Protein AF-A0RUV4-F1 (afdb_monomer_lite)

Organism: Cenarchaeum symbiosum (strain A) (NCBI:txid414004)

Sequence (370 aa):
MPLAASAQELRFATFQETAQVLVDAGASNVTASVTLQSTSEREMKVPPEIADRITGDENIASVVLTNEDVCVLGVSGESCILVNVARNPDWGGISGTQEAAKIIGDSLIGELNDFFDTQASFHSVFLHHSDDVNVAFDTSGAVSGRGTVSAVYTMPREATDSMYEKISALLLSQEIRASGGFYDAARGLAADESSSMSFAIIRGGPLYQLKVSLVQGGSPGDVINPLEYLQAETLHRSEHFSGGFFPLNSIVQVAVIGKGGITGVSPGLVDFDVVEDTPIPTDLTQTGWIDQSAEGAGEMVFLFGERNSVGSGELAVMLGENPAAPPRPGLIDGIPDESLVVLIIAVAGASGAAALFLRGYKRAPGSRAR

Foldseek 3Di:
DPDDDPPFDADAFQWFKEWEWEAEPPQQKIKTKIKIKGLDCQFFVDPVVLQCLQQVDQQFFKWKWKLAQDPDPPDGQWTKIWGKTFADPVLPPDVSSFVVQQVSCVVCVVVVCVLLVFDWAFDGKAQLCAQVVCVVPLAQCSSGSPGIMIRMTTGRRDQQLVSLVSNCVSTGDPLQCVQDFSNVLLNVLSPDRQKMWMWMFGYPRGMTMIMIMHMDHHHDPQKDQSCVSSVHFKGFAGCVCVVGHHQLRYKYKYKYADFKEWDAWPPGEADFDADPNATAHPALQDWDWHWPDDQRMTMIMTTCRVHGMDGRVGTMTGMDGDPRHDDDDDDDPDDDDRDDDNDSSPVVCSVVVVVVNVVVVVPDDDPPDD

Structure (mmCIF, N/CA/C/O backbone):
data_AF-A0RUV4-F1
#
_entry.id   AF-A0RUV4-F1
#
loop_
_atom_site.group_PDB
_atom_site.id
_atom_site.type_symbol
_atom_site.label_atom_id
_atom_site.label_alt_id
_atom_site.label_comp_id
_atom_site.label_asym_id
_atom_site.label_entity_id
_atom_site.label_seq_id
_atom_site.pdbx_PDB_ins_code
_atom_site.Cartn_x
_atom_site.Cartn_y
_atom_site.Cartn_z
_atom_site.occupancy
_atom_site.B_iso_or_equiv
_atom_site.auth_seq_id
_atom_site.auth_comp_id
_atom_site.auth_asym_id
_atom_site.auth_atom_id
_atom_site.pdbx_PDB_model_num
ATOM 1 N N . MET A 1 1 ? -2.805 7.668 48.522 1.00 41.88 1 MET A N 1
ATOM 2 C CA . MET A 1 1 ? -3.198 7.045 47.239 1.00 41.88 1 MET A CA 1
ATOM 3 C C . MET A 1 1 ? -4.390 7.830 46.717 1.00 41.88 1 MET A C 1
ATOM 5 O O . MET A 1 1 ? -5.245 8.165 47.527 1.00 41.88 1 MET A O 1
ATOM 9 N N . PRO A 1 2 ? -4.348 8.258 45.452 1.00 33.62 2 PRO A N 1
ATOM 10 C CA . PRO A 1 2 ? -4.453 7.341 44.328 1.00 33.62 2 PRO A CA 1
ATOM 11 C C . PRO A 1 2 ? -3.088 6.992 43.743 1.00 33.62 2 PRO A C 1
ATOM 13 O O . PRO A 1 2 ? -2.136 7.762 43.855 1.00 33.62 2 PRO A O 1
ATOM 16 N N . LEU A 1 3 ? -2.991 5.773 43.218 1.00 31.84 3 LEU A N 1
ATOM 17 C CA . LEU A 1 3 ? -1.893 5.361 42.360 1.00 31.84 3 LEU A CA 1
ATOM 18 C C . LEU A 1 3 ? -1.966 6.201 41.086 1.00 31.84 3 LEU A C 1
ATOM 20 O O . LEU A 1 3 ? -3.036 6.316 40.492 1.00 31.84 3 LEU A O 1
ATOM 24 N N . ALA A 1 4 ? -0.837 6.778 40.686 1.00 35.59 4 ALA A N 1
ATOM 25 C CA . ALA A 1 4 ? -0.666 7.221 39.315 1.00 35.59 4 ALA A CA 1
ATOM 26 C C . ALA A 1 4 ? -0.939 6.008 38.417 1.00 35.59 4 ALA A C 1
ATOM 28 O O . ALA A 1 4 ? -0.289 4.971 38.571 1.00 35.59 4 ALA A O 1
ATOM 29 N N . ALA A 1 5 ? -1.938 6.121 37.542 1.00 36.22 5 ALA A N 1
ATOM 30 C CA . ALA A 1 5 ? -2.055 5.226 36.408 1.00 36.22 5 ALA A CA 1
ATOM 31 C C . ALA A 1 5 ? -0.714 5.295 35.669 1.00 36.22 5 ALA A C 1
ATOM 33 O O . ALA A 1 5 ? -0.233 6.382 35.347 1.00 36.22 5 ALA A O 1
ATOM 34 N N . SER A 1 6 ? -0.060 4.149 35.514 1.00 42.59 6 SER A N 1
ATOM 35 C CA . SER A 1 6 ? 1.154 4.034 34.717 1.00 42.59 6 SER A CA 1
ATOM 36 C C . SER A 1 6 ? 0.782 4.379 33.279 1.00 42.59 6 SER A C 1
ATOM 38 O O . SER A 1 6 ? 0.270 3.514 32.577 1.00 42.59 6 SER A O 1
ATOM 40 N N . ALA A 1 7 ? 1.001 5.623 32.853 1.00 52.00 7 ALA A N 1
ATOM 41 C CA . ALA A 1 7 ? 0.930 5.978 31.442 1.00 52.00 7 ALA A CA 1
ATOM 42 C C . ALA A 1 7 ? 1.918 5.066 30.702 1.00 52.00 7 ALA A C 1
ATOM 44 O O . ALA A 1 7 ? 3.115 5.097 31.001 1.00 52.00 7 ALA A O 1
ATOM 45 N N . GLN A 1 8 ? 1.419 4.184 29.832 1.00 59.03 8 GLN A N 1
ATOM 46 C CA . GLN A 1 8 ? 2.294 3.335 29.029 1.00 59.03 8 GLN A CA 1
ATOM 47 C C . GLN A 1 8 ? 3.197 4.243 28.185 1.00 59.03 8 GLN A C 1
ATOM 49 O O . GLN A 1 8 ? 2.727 5.198 27.568 1.00 59.03 8 GLN A O 1
ATOM 54 N N . GLU A 1 9 ? 4.505 3.986 28.196 1.00 74.56 9 GLU A N 1
ATOM 55 C CA . GLU A 1 9 ? 5.448 4.788 27.420 1.00 74.56 9 GLU A CA 1
ATOM 56 C C . GLU A 1 9 ? 5.188 4.558 25.927 1.00 74.56 9 GLU A C 1
ATOM 58 O O . GLU A 1 9 ? 5.239 3.423 25.450 1.00 74.56 9 GLU A O 1
ATOM 63 N N . LEU A 1 10 ? 4.878 5.637 25.203 1.00 73.94 10 LEU A N 1
ATOM 64 C CA . LEU A 1 10 ? 4.626 5.609 23.765 1.00 73.94 10 LEU A CA 1
ATOM 65 C C . LEU A 1 10 ? 5.865 5.102 23.022 1.00 73.94 10 LEU A C 1
ATOM 67 O O . LEU A 1 10 ? 6.957 5.658 23.165 1.00 73.94 10 LEU A O 1
ATOM 71 N N . ARG A 1 11 ? 5.688 4.074 22.191 1.00 72.00 11 ARG A N 1
ATOM 72 C CA . ARG A 1 11 ? 6.750 3.505 21.359 1.00 72.00 11 ARG A CA 1
ATOM 73 C C . ARG A 1 11 ? 6.373 3.580 19.886 1.00 72.00 11 ARG A C 1
ATOM 75 O O . ARG A 1 11 ? 5.202 3.586 19.523 1.00 72.00 11 ARG A O 1
ATOM 82 N N . PHE A 1 12 ? 7.402 3.609 19.047 1.00 71.25 12 PHE A N 1
ATOM 83 C CA . PHE A 1 12 ? 7.279 3.614 17.595 1.00 71.25 12 PHE A CA 1
ATOM 84 C C . PHE A 1 12 ? 8.005 2.401 17.031 1.00 71.25 12 PHE A C 1
ATOM 86 O O . PHE A 1 12 ? 9.093 2.052 17.499 1.00 71.25 12 PHE A O 1
ATOM 93 N N . ALA A 1 13 ? 7.395 1.779 16.032 1.00 82.00 13 ALA A N 1
ATOM 94 C CA . ALA A 1 13 ? 8.000 0.720 15.239 1.00 82.00 13 ALA A CA 1
ATOM 95 C C . ALA A 1 13 ? 8.158 1.170 13.782 1.00 82.00 13 ALA A C 1
ATOM 97 O O . ALA A 1 13 ? 7.436 2.054 13.314 1.00 82.00 13 ALA A O 1
ATOM 98 N N . THR A 1 14 ? 9.121 0.565 13.088 1.00 86.00 14 THR A N 1
ATOM 99 C CA . THR A 1 14 ? 9.317 0.742 11.645 1.00 86.00 14 THR A CA 1
ATOM 100 C C . THR A 1 14 ? 8.245 0.013 10.842 1.00 86.00 14 THR A C 1
ATOM 102 O O . THR A 1 14 ? 7.884 0.494 9.773 1.00 86.00 14 THR A O 1
ATOM 105 N N . PHE A 1 15 ? 7.705 -1.091 11.372 1.00 89.62 15 PHE A N 1
ATOM 106 C CA . PHE A 1 15 ? 6.586 -1.825 10.788 1.00 89.62 15 PHE A CA 1
ATOM 107 C C . PHE A 1 15 ? 5.254 -1.125 11.053 1.00 89.62 15 PHE A C 1
ATOM 109 O O . PHE A 1 15 ? 4.983 -0.694 12.178 1.00 89.62 15 PHE A O 1
ATOM 116 N N . GLN A 1 16 ? 4.404 -1.036 10.037 1.00 90.06 16 GLN A N 1
ATOM 117 C CA . GLN A 1 16 ? 3.070 -0.457 10.125 1.00 90.06 16 GLN A CA 1
ATOM 118 C C . GLN A 1 16 ? 2.073 -1.306 9.346 1.00 90.06 16 GLN A C 1
ATOM 120 O O . GLN A 1 16 ? 2.387 -1.854 8.290 1.00 90.06 16 GLN A O 1
ATOM 125 N N . GLU A 1 17 ? 0.863 -1.379 9.876 1.00 92.56 17 GLU A N 1
ATOM 126 C CA . GLU A 1 17 ? -0.260 -2.085 9.286 1.00 92.56 17 GLU A CA 1
ATOM 127 C C . GLU A 1 17 ? -1.458 -1.138 9.159 1.00 92.56 17 GLU A C 1
ATOM 129 O O . GLU A 1 17 ? -1.795 -0.377 10.070 1.00 92.56 17 GLU A O 1
ATOM 134 N N . THR A 1 18 ? -2.066 -1.121 7.979 1.00 91.81 18 THR A N 1
ATOM 135 C CA . THR A 1 18 ? -3.163 -0.215 7.637 1.00 91.81 18 THR A CA 1
ATOM 136 C C . THR A 1 18 ? -4.236 -0.985 6.900 1.00 91.81 18 THR A C 1
ATOM 138 O O . THR A 1 18 ? -3.935 -1.711 5.960 1.00 91.81 18 THR A O 1
ATOM 141 N N . ALA A 1 19 ? -5.482 -0.817 7.316 1.00 93.75 19 ALA A N 1
ATOM 142 C CA . ALA A 1 19 ? -6.646 -1.291 6.591 1.00 93.75 19 ALA A CA 1
ATOM 143 C C . ALA A 1 19 ? -7.435 -0.067 6.146 1.00 93.75 19 ALA A C 1
ATOM 145 O O . ALA A 1 19 ? -7.669 0.836 6.945 1.00 93.75 19 ALA A O 1
ATOM 146 N N . GLN A 1 20 ? -7.823 -0.016 4.883 1.00 92.12 20 GLN A N 1
ATOM 147 C CA . GLN A 1 20 ? -8.426 1.162 4.286 1.00 92.12 20 GLN A CA 1
ATOM 148 C C . GLN A 1 20 ? -9.688 0.776 3.529 1.00 92.12 20 GLN A C 1
ATOM 150 O O . GLN A 1 20 ? -9.720 -0.236 2.831 1.00 92.12 20 GLN A O 1
ATOM 155 N N . VAL A 1 21 ? -10.711 1.613 3.650 1.00 91.06 21 VAL A N 1
ATOM 156 C CA . VAL A 1 21 ? -11.881 1.596 2.777 1.00 91.06 21 VAL A CA 1
ATOM 157 C C . VAL A 1 21 ? -11.983 2.947 2.088 1.00 91.06 21 VAL A C 1
ATOM 159 O O . VAL A 1 21 ? -12.248 3.962 2.730 1.00 91.06 21 VAL A O 1
ATOM 162 N N . LEU A 1 22 ? -11.751 2.953 0.780 1.00 87.88 22 LEU A N 1
ATOM 163 C CA . LEU A 1 22 ? -11.901 4.116 -0.080 1.00 87.88 22 LEU A CA 1
ATOM 164 C C . LEU A 1 22 ? -13.248 4.042 -0.794 1.00 87.88 22 LEU A C 1
ATOM 166 O O . LEU A 1 22 ? -13.526 3.093 -1.521 1.00 87.88 22 LEU A O 1
ATOM 170 N N . VAL A 1 23 ? -14.070 5.067 -0.619 1.00 85.50 23 VAL A N 1
ATOM 171 C CA . VAL A 1 23 ? -15.331 5.235 -1.333 1.00 85.50 23 VAL A CA 1
ATOM 172 C C . VAL A 1 23 ? -15.162 6.265 -2.429 1.00 85.50 23 VAL A C 1
ATOM 174 O O . VAL A 1 23 ? -15.030 7.460 -2.158 1.00 85.50 23 VAL A O 1
ATOM 177 N N . ASP A 1 24 ? -15.252 5.803 -3.670 1.00 80.69 24 ASP A N 1
ATOM 178 C CA . ASP A 1 24 ? -15.381 6.668 -4.831 1.00 80.69 24 ASP A CA 1
ATOM 179 C C . ASP A 1 24 ? -16.860 6.827 -5.191 1.00 80.69 24 ASP A C 1
ATOM 181 O O . ASP A 1 24 ? -17.450 6.041 -5.940 1.00 80.69 24 ASP A O 1
ATOM 185 N N . ALA A 1 25 ? -17.473 7.892 -4.668 1.00 74.69 25 ALA A N 1
ATOM 186 C CA . ALA A 1 25 ? -18.861 8.231 -4.974 1.00 74.69 25 ALA A CA 1
ATOM 187 C C . ALA A 1 25 ? -19.052 8.618 -6.452 1.00 74.69 25 ALA A C 1
ATOM 189 O O . ALA A 1 25 ? -20.162 8.562 -6.981 1.00 74.69 25 ALA A O 1
ATOM 190 N N . GLY A 1 26 ? -17.981 9.039 -7.130 1.00 73.62 26 GLY A N 1
ATOM 191 C CA . GLY A 1 26 ? -17.994 9.395 -8.540 1.00 73.62 26 GLY A CA 1
ATOM 192 C C . GLY A 1 26 ? -18.054 8.187 -9.468 1.00 73.62 26 GLY A C 1
ATOM 193 O O . GLY A 1 26 ? -18.780 8.243 -10.461 1.00 73.62 26 GLY A O 1
ATOM 194 N N . ALA A 1 27 ? -17.308 7.133 -9.140 1.00 74.50 27 ALA A N 1
ATOM 195 C CA . ALA A 1 27 ? -17.267 5.871 -9.876 1.00 74.50 27 ALA A CA 1
ATOM 196 C C . ALA A 1 27 ? -18.281 4.833 -9.366 1.00 74.50 27 ALA A C 1
ATOM 198 O O . ALA A 1 27 ? -18.513 3.836 -10.041 1.00 74.50 27 ALA A O 1
ATOM 199 N N . SER A 1 28 ? -18.921 5.080 -8.214 1.00 82.56 28 SER A N 1
ATOM 200 C CA . SER A 1 28 ? -19.749 4.092 -7.504 1.00 82.56 28 SER A CA 1
ATOM 201 C C . SER A 1 28 ? -18.974 2.810 -7.209 1.00 82.56 28 SER A C 1
ATOM 203 O O . SER A 1 28 ? -19.460 1.715 -7.484 1.00 82.56 28 SER A O 1
ATOM 205 N N . ASN A 1 29 ? -17.767 2.977 -6.669 1.00 83.94 29 ASN A N 1
ATOM 206 C CA . ASN A 1 29 ? -16.884 1.887 -6.275 1.00 83.94 29 ASN A CA 1
ATOM 207 C C . ASN A 1 29 ? -16.452 2.061 -4.820 1.00 83.94 29 ASN A C 1
ATOM 209 O O . ASN A 1 29 ? -16.254 3.181 -4.342 1.00 83.94 29 ASN A O 1
ATOM 213 N N . VAL A 1 30 ? -16.256 0.934 -4.143 1.00 88.12 30 VAL A N 1
ATOM 214 C CA . VAL A 1 30 ? -15.620 0.873 -2.832 1.00 88.12 30 VAL A CA 1
ATOM 215 C C . VAL A 1 30 ? -14.396 -0.020 -2.933 1.00 88.12 30 VAL A C 1
ATOM 217 O O . VAL A 1 30 ? -14.505 -1.194 -3.277 1.00 88.12 30 VAL A O 1
ATOM 220 N N . THR A 1 31 ? -13.230 0.526 -2.619 1.00 89.00 31 THR A N 1
ATOM 221 C CA . THR A 1 31 ? -11.979 -0.226 -2.578 1.00 89.00 31 THR A CA 1
ATOM 222 C C . THR A 1 31 ? -11.642 -0.533 -1.132 1.00 89.00 31 THR A C 1
ATOM 224 O O . THR A 1 31 ? -11.398 0.372 -0.338 1.00 89.00 31 THR A O 1
ATOM 227 N N . ALA A 1 32 ? -11.612 -1.815 -0.787 1.00 93.25 32 ALA A N 1
ATOM 228 C CA . ALA A 1 32 ? -11.047 -2.283 0.468 1.00 93.25 32 ALA A CA 1
ATOM 229 C C . ALA A 1 32 ? -9.579 -2.628 0.243 1.00 93.25 32 ALA A C 1
ATOM 231 O O . ALA A 1 32 ? -9.243 -3.251 -0.762 1.00 93.25 32 ALA A O 1
ATOM 232 N N . SER A 1 33 ? -8.693 -2.256 1.158 1.00 94.25 33 SER A N 1
ATOM 233 C CA . SER A 1 33 ? -7.304 -2.687 1.079 1.00 94.25 33 SER A CA 1
ATOM 234 C C . SER A 1 33 ? -6.669 -2.891 2.440 1.00 94.25 33 SER A C 1
ATOM 236 O O . SER A 1 33 ? -7.079 -2.303 3.439 1.00 94.25 33 SER A O 1
ATOM 238 N N . VAL A 1 34 ? -5.648 -3.739 2.466 1.00 95.56 34 VAL A N 1
ATOM 239 C CA . VAL A 1 34 ? -4.759 -3.896 3.609 1.00 95.56 34 VAL A CA 1
ATOM 240 C C . VAL A 1 34 ? -3.327 -3.738 3.133 1.00 95.56 34 VAL A C 1
ATOM 242 O O . VAL A 1 34 ? -2.890 -4.433 2.216 1.00 95.56 34 VAL A O 1
ATOM 245 N N . THR A 1 35 ? -2.598 -2.839 3.784 1.00 94.12 35 THR A N 1
ATOM 246 C CA . THR A 1 35 ? -1.198 -2.529 3.511 1.00 94.12 35 THR A CA 1
ATOM 247 C C . THR A 1 35 ? -0.356 -2.857 4.734 1.00 94.12 35 THR A C 1
ATOM 249 O O . THR A 1 35 ? -0.596 -2.354 5.832 1.00 94.12 35 THR A O 1
ATOM 252 N N . LEU A 1 36 ? 0.664 -3.679 4.527 1.00 93.88 36 LEU A N 1
ATOM 253 C CA . LEU A 1 36 ? 1.763 -3.892 5.455 1.00 93.88 36 LEU A CA 1
ATOM 254 C C . LEU A 1 36 ? 2.955 -3.109 4.922 1.00 93.88 36 LEU A C 1
ATOM 256 O O . LEU A 1 36 ? 3.282 -3.223 3.742 1.00 93.88 36 LEU A O 1
ATOM 260 N N . GLN A 1 37 ? 3.617 -2.325 5.763 1.00 90.19 37 GLN A N 1
ATOM 261 C CA . GLN A 1 37 ? 4.760 -1.527 5.337 1.00 90.19 37 GLN A CA 1
ATOM 262 C C . GLN A 1 37 ? 5.862 -1.476 6.381 1.00 90.19 37 GLN A C 1
ATOM 264 O O . GLN A 1 37 ? 5.619 -1.636 7.574 1.00 90.19 37 GLN A O 1
ATOM 269 N N . SER A 1 38 ? 7.093 -1.271 5.928 1.00 88.25 38 SER A N 1
ATOM 270 C CA . SER A 1 38 ? 8.246 -1.171 6.814 1.00 88.25 38 SER A CA 1
ATOM 271 C C . SER A 1 38 ? 9.358 -0.340 6.205 1.00 88.25 38 SER A C 1
ATOM 273 O O . SER A 1 38 ? 9.523 -0.302 4.986 1.00 88.25 38 SER A O 1
ATOM 275 N N . THR A 1 39 ? 10.164 0.260 7.081 1.00 85.56 39 THR A N 1
ATOM 276 C CA . THR A 1 39 ? 11.462 0.843 6.727 1.00 85.56 39 THR A CA 1
ATOM 277 C C . THR A 1 39 ? 12.675 0.005 7.135 1.00 85.56 39 THR A C 1
ATOM 279 O O . THR A 1 39 ? 13.814 0.467 7.095 1.00 85.56 39 THR A O 1
ATOM 282 N N . SER A 1 40 ? 12.444 -1.241 7.547 1.00 84.94 40 SER A N 1
ATOM 283 C CA . SER A 1 40 ? 13.453 -2.153 8.074 1.00 84.94 40 SER A CA 1
ATOM 284 C C . SER A 1 40 ? 13.566 -3.410 7.218 1.00 84.94 40 SER A C 1
ATOM 286 O O . SER A 1 40 ? 12.630 -4.200 7.107 1.00 84.94 40 SER A O 1
ATOM 288 N N . GLU A 1 41 ? 14.772 -3.671 6.718 1.00 83.19 41 GLU A N 1
ATOM 289 C CA . GLU A 1 41 ? 15.113 -4.897 5.978 1.00 83.19 41 GLU A CA 1
ATOM 290 C C . GLU A 1 41 ? 15.019 -6.179 6.823 1.00 83.19 41 GLU A C 1
ATOM 292 O O . GLU A 1 41 ? 15.024 -7.297 6.311 1.00 83.19 41 GLU A O 1
ATOM 297 N N . ARG A 1 42 ? 14.940 -6.044 8.154 1.00 86.06 42 ARG A N 1
ATOM 298 C CA . ARG A 1 42 ? 14.734 -7.191 9.054 1.00 86.06 42 ARG A CA 1
ATOM 299 C C . ARG A 1 42 ? 13.274 -7.627 9.103 1.00 86.06 42 ARG A C 1
ATOM 301 O O . ARG A 1 42 ? 12.996 -8.800 9.349 1.00 86.06 42 ARG A O 1
ATOM 308 N N . GLU A 1 43 ? 12.369 -6.672 8.913 1.00 90.06 43 GLU A N 1
ATOM 309 C CA . GLU A 1 43 ? 10.921 -6.878 8.907 1.00 90.06 43 GLU A CA 1
AT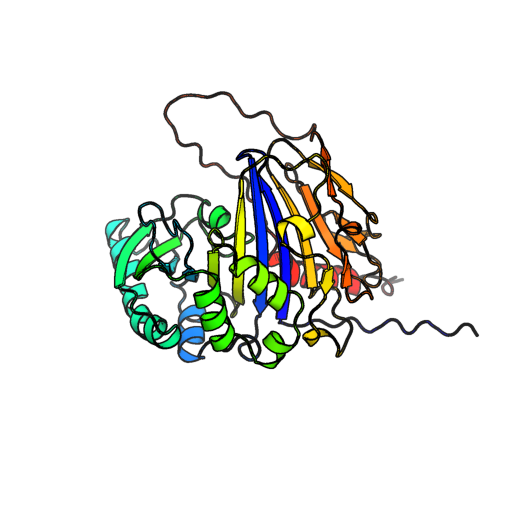OM 310 C C . GLU A 1 43 ? 10.463 -7.287 7.502 1.00 90.06 43 GLU A C 1
ATOM 312 O O . GLU A 1 43 ? 9.736 -8.274 7.368 1.00 90.06 43 GLU A O 1
ATOM 317 N N . MET A 1 44 ? 10.975 -6.600 6.471 1.00 91.44 44 MET A N 1
ATOM 318 C CA . MET A 1 44 ? 10.811 -6.957 5.059 1.00 91.44 44 MET A CA 1
ATOM 319 C C . MET A 1 44 ? 12.155 -7.296 4.408 1.00 91.44 44 MET A C 1
ATOM 321 O O . MET A 1 44 ? 12.960 -6.424 4.106 1.00 91.44 44 MET A O 1
ATOM 325 N N . LYS A 1 45 ? 12.380 -8.586 4.182 1.00 92.81 45 LYS A N 1
ATOM 326 C CA . LYS A 1 45 ? 13.632 -9.225 3.767 1.00 92.81 45 LYS A CA 1
ATOM 327 C C . LYS A 1 45 ? 13.917 -9.079 2.272 1.00 92.81 45 LYS A C 1
ATOM 329 O O . LYS A 1 45 ? 14.133 -10.069 1.574 1.00 92.81 45 LYS A O 1
ATOM 334 N N . VAL A 1 46 ? 13.928 -7.848 1.777 1.00 91.62 46 VAL A N 1
ATOM 335 C CA . VAL A 1 46 ? 14.471 -7.565 0.446 1.00 91.62 46 VAL A CA 1
ATOM 336 C C . VAL A 1 46 ? 15.993 -7.765 0.482 1.00 91.62 46 VAL A C 1
ATOM 338 O O . VAL A 1 46 ? 16.636 -7.300 1.426 1.00 91.62 46 VAL A O 1
ATOM 341 N N . PRO A 1 47 ? 16.597 -8.459 -0.502 1.00 92.31 47 PRO A N 1
ATOM 342 C CA . PRO A 1 47 ? 18.043 -8.589 -0.596 1.00 92.31 47 PRO A CA 1
ATOM 343 C C . PRO A 1 47 ? 18.724 -7.212 -0.620 1.00 92.31 47 PRO A C 1
ATOM 345 O O . PRO A 1 47 ? 18.314 -6.368 -1.422 1.00 92.31 47 PRO A O 1
ATOM 348 N N . PRO A 1 48 ? 19.782 -6.985 0.183 1.00 89.75 48 PRO A N 1
ATOM 349 C CA . PRO A 1 48 ? 20.475 -5.697 0.223 1.00 89.75 48 PRO A CA 1
ATOM 350 C C . PRO A 1 48 ? 20.982 -5.244 -1.148 1.00 89.75 48 PRO A C 1
ATOM 352 O O . PRO A 1 48 ? 20.907 -4.070 -1.469 1.00 89.75 48 PRO A O 1
ATOM 355 N N . GLU A 1 49 ? 21.414 -6.179 -2.001 1.00 90.38 49 GLU A N 1
ATOM 356 C CA . GLU A 1 49 ? 21.867 -5.877 -3.366 1.00 90.38 49 GLU A CA 1
ATOM 357 C C . GLU A 1 49 ? 20.767 -5.206 -4.207 1.00 90.38 49 GLU A C 1
ATOM 359 O O . GLU A 1 49 ? 21.029 -4.228 -4.902 1.00 90.38 49 GLU A O 1
ATOM 364 N N . ILE A 1 50 ? 19.519 -5.666 -4.085 1.00 92.31 50 ILE A N 1
ATOM 365 C CA . ILE A 1 50 ? 18.367 -5.075 -4.778 1.00 92.31 50 ILE A CA 1
ATOM 366 C C . ILE A 1 50 ? 17.969 -3.754 -4.110 1.00 92.31 50 ILE A C 1
ATOM 368 O O . ILE A 1 50 ? 17.751 -2.752 -4.795 1.00 92.31 50 ILE A O 1
ATOM 372 N N . ALA A 1 51 ? 17.894 -3.736 -2.776 1.00 90.38 51 ALA A N 1
ATOM 373 C CA . ALA A 1 51 ? 17.503 -2.555 -2.009 1.00 90.38 51 ALA A CA 1
ATOM 374 C C . ALA A 1 51 ? 18.468 -1.376 -2.227 1.00 90.38 51 ALA A C 1
ATOM 376 O O . ALA A 1 51 ? 18.023 -0.266 -2.529 1.00 90.38 51 ALA A O 1
ATOM 377 N N . ASP A 1 52 ? 19.778 -1.612 -2.152 1.00 89.31 52 ASP A N 1
ATOM 378 C CA . ASP A 1 52 ? 20.822 -0.603 -2.349 1.00 89.31 52 ASP A CA 1
ATOM 379 C C . ASP A 1 52 ? 20.819 -0.062 -3.782 1.00 89.31 52 ASP A C 1
ATOM 381 O O . ASP A 1 52 ? 20.981 1.140 -3.991 1.00 89.31 52 ASP A O 1
ATOM 385 N N . ARG A 1 53 ? 20.586 -0.917 -4.787 1.00 90.44 53 ARG A N 1
ATOM 386 C CA . ARG A 1 53 ? 20.486 -0.472 -6.184 1.00 90.44 53 ARG A CA 1
ATOM 387 C C . ARG A 1 53 ? 19.278 0.432 -6.412 1.00 90.44 53 ARG A C 1
ATOM 389 O O . ARG A 1 53 ? 19.414 1.473 -7.046 1.00 90.44 53 ARG A O 1
ATOM 396 N N . ILE A 1 54 ? 18.113 0.059 -5.883 1.00 88.75 54 ILE A N 1
ATOM 397 C CA . ILE A 1 54 ? 16.880 0.846 -6.036 1.00 88.75 54 ILE A CA 1
ATOM 398 C C . ILE A 1 54 ? 16.971 2.162 -5.257 1.00 88.75 54 ILE A C 1
ATOM 400 O O . ILE A 1 54 ? 16.567 3.210 -5.755 1.00 88.75 54 ILE A O 1
ATOM 404 N N . THR A 1 55 ? 17.488 2.126 -4.028 1.00 82.88 55 THR A N 1
ATOM 405 C CA . THR A 1 55 ? 17.532 3.309 -3.158 1.00 82.88 55 THR A CA 1
ATOM 406 C C . THR A 1 55 ? 18.716 4.235 -3.448 1.00 82.88 55 THR A C 1
ATOM 408 O O . THR A 1 55 ? 18.623 5.432 -3.162 1.00 82.88 55 THR A O 1
ATOM 411 N N . GLY A 1 56 ? 19.801 3.709 -4.026 1.00 86.12 56 GLY A N 1
ATOM 412 C CA . GLY A 1 56 ? 21.031 4.435 -4.342 1.00 86.12 56 GLY A CA 1
ATOM 413 C C . GLY A 1 56 ? 21.102 5.048 -5.746 1.00 86.12 56 GLY A C 1
ATOM 414 O O . GLY A 1 56 ? 21.912 5.952 -5.952 1.00 86.12 56 GLY A O 1
ATOM 415 N N . ASP A 1 57 ? 20.280 4.608 -6.705 1.00 88.56 57 ASP A N 1
ATOM 416 C CA . ASP A 1 57 ? 20.222 5.208 -8.047 1.00 88.56 57 ASP A CA 1
ATOM 417 C C . ASP A 1 57 ? 19.232 6.381 -8.081 1.00 88.56 57 ASP A C 1
ATOM 419 O O . ASP A 1 57 ? 18.025 6.215 -7.906 1.00 88.56 57 ASP A O 1
ATOM 423 N N . GLU A 1 58 ? 19.730 7.589 -8.344 1.00 86.00 58 GLU A N 1
ATOM 424 C CA . GLU A 1 58 ? 18.909 8.805 -8.407 1.00 86.00 58 GLU A CA 1
ATOM 425 C C . GLU A 1 58 ? 17.868 8.780 -9.534 1.00 86.00 58 GLU A C 1
ATOM 427 O O . GLU A 1 58 ? 16.856 9.484 -9.451 1.00 86.00 58 GLU A O 1
ATOM 432 N N . ASN A 1 59 ? 18.092 7.969 -10.572 1.00 88.94 59 ASN A N 1
ATOM 433 C CA . ASN A 1 59 ? 17.161 7.831 -11.682 1.00 88.94 59 ASN A CA 1
ATOM 434 C C . ASN A 1 59 ? 15.998 6.903 -11.342 1.00 88.94 59 ASN A C 1
ATOM 436 O O . ASN A 1 59 ? 14.964 7.003 -11.993 1.00 88.94 59 ASN A O 1
ATOM 440 N N . ILE A 1 60 ? 16.120 6.018 -10.352 1.00 88.56 60 ILE A N 1
ATOM 441 C CA . ILE A 1 60 ? 15.033 5.116 -9.965 1.00 88.56 60 ILE A CA 1
ATOM 442 C C . ILE A 1 60 ? 14.125 5.835 -8.969 1.00 88.56 60 ILE A C 1
ATOM 444 O O . ILE A 1 60 ? 14.566 6.405 -7.980 1.00 88.56 60 ILE A O 1
ATOM 448 N N . ALA A 1 61 ? 12.824 5.838 -9.228 1.00 85.69 61 ALA A N 1
ATOM 449 C CA . ALA A 1 61 ? 11.820 6.338 -8.296 1.00 85.69 61 ALA A CA 1
ATOM 450 C C . ALA A 1 61 ? 11.283 5.203 -7.416 1.00 85.69 61 ALA A C 1
ATOM 452 O O . ALA A 1 61 ? 11.214 5.341 -6.193 1.00 85.69 61 ALA A O 1
ATOM 453 N N . SER A 1 62 ? 10.925 4.078 -8.034 1.00 87.19 62 SER A N 1
ATOM 454 C CA . SER A 1 62 ? 10.439 2.892 -7.333 1.00 87.19 62 SER A CA 1
ATOM 455 C C . SER A 1 62 ? 10.466 1.650 -8.221 1.00 87.19 62 SER A C 1
ATOM 457 O O . SER A 1 62 ? 10.554 1.739 -9.446 1.00 87.19 62 SER A O 1
ATOM 459 N N . VAL A 1 63 ? 10.351 0.485 -7.592 1.00 91.31 63 VAL A N 1
ATOM 460 C CA . VAL A 1 63 ? 10.040 -0.781 -8.262 1.00 91.31 63 VAL A CA 1
ATOM 461 C C . VAL A 1 63 ? 8.727 -1.306 -7.706 1.00 91.31 63 VAL A C 1
ATOM 463 O O . VAL A 1 63 ? 8.542 -1.305 -6.490 1.00 91.31 63 VAL A O 1
ATOM 466 N N . VAL A 1 64 ? 7.832 -1.750 -8.588 1.00 93.00 64 VAL A N 1
ATOM 467 C CA . VAL A 1 64 ? 6.526 -2.303 -8.217 1.00 93.00 64 VAL A CA 1
ATOM 468 C C . VAL A 1 64 ? 6.313 -3.655 -8.882 1.00 93.00 64 VAL A C 1
ATOM 470 O O . VAL A 1 64 ? 6.492 -3.784 -10.085 1.00 93.00 64 VAL A O 1
ATOM 473 N N . LEU A 1 65 ? 5.891 -4.644 -8.107 1.00 95.62 65 LEU A N 1
ATOM 474 C CA . LEU A 1 65 ? 5.394 -5.938 -8.560 1.00 95.62 65 LEU A CA 1
ATOM 475 C C . LEU A 1 65 ? 3.881 -5.975 -8.319 1.00 95.62 65 LEU A C 1
ATOM 477 O O . LEU A 1 65 ? 3.463 -5.681 -7.206 1.00 95.62 65 LEU A O 1
ATOM 481 N N . THR A 1 66 ? 3.062 -6.337 -9.307 1.00 94.88 66 THR A N 1
ATOM 482 C CA . THR A 1 66 ? 1.593 -6.371 -9.158 1.00 94.88 66 THR A CA 1
ATOM 483 C C . THR A 1 66 ? 0.932 -7.431 -10.042 1.00 94.88 66 THR A C 1
ATOM 485 O O . THR A 1 66 ? 1.478 -7.796 -11.084 1.00 94.88 66 THR A O 1
ATOM 488 N N . ASN A 1 67 ? -0.241 -7.928 -9.641 1.00 93.38 67 ASN A N 1
ATOM 489 C CA . ASN A 1 67 ? -1.135 -8.746 -10.476 1.00 93.38 67 ASN A CA 1
ATOM 490 C C . ASN A 1 67 ? -2.482 -8.061 -10.781 1.00 93.38 67 ASN A C 1
ATOM 492 O O . ASN A 1 67 ? -3.455 -8.731 -11.149 1.00 93.38 67 ASN A O 1
ATOM 496 N N . GLU A 1 68 ? -2.543 -6.745 -10.586 1.00 88.06 68 GLU A N 1
ATOM 497 C CA . GLU A 1 68 ? -3.680 -5.920 -10.979 1.00 88.06 68 GLU A CA 1
ATOM 498 C C . GLU A 1 68 ? -4.037 -6.138 -12.453 1.00 88.06 68 GLU A C 1
ATOM 500 O O . GLU A 1 68 ? -3.155 -6.309 -13.295 1.00 88.06 68 GLU A O 1
ATOM 505 N N . ASP A 1 69 ? -5.338 -6.142 -12.766 1.00 82.75 69 ASP A N 1
ATOM 506 C CA . ASP A 1 69 ? -5.809 -6.462 -14.117 1.00 82.75 69 ASP A CA 1
ATOM 507 C C . ASP A 1 69 ? -5.228 -5.527 -15.173 1.00 82.75 69 ASP A C 1
ATOM 509 O O . ASP A 1 69 ? -4.924 -5.983 -16.269 1.00 82.75 69 ASP A O 1
ATOM 513 N N . VAL A 1 70 ? -5.047 -4.251 -14.823 1.00 84.00 70 VAL A N 1
ATOM 514 C CA . VAL A 1 70 ? -4.449 -3.224 -15.673 1.00 84.00 70 VAL A CA 1
ATOM 515 C C . VAL A 1 70 ? -3.350 -2.513 -14.887 1.00 84.00 70 VAL A C 1
ATOM 517 O O . VAL A 1 70 ? -3.621 -1.585 -14.137 1.00 84.00 70 VAL A O 1
ATOM 520 N N . CYS A 1 71 ? -2.094 -2.926 -15.073 1.00 82.69 71 CYS A N 1
ATOM 521 C CA . CYS A 1 71 ? -0.957 -2.306 -14.379 1.00 82.69 71 CYS A CA 1
ATOM 522 C C . CYS A 1 71 ? -0.483 -0.992 -15.034 1.00 82.69 71 CYS A C 1
ATOM 524 O O . CYS A 1 71 ? 0.068 -0.118 -14.369 1.00 82.69 71 CYS A O 1
ATOM 526 N N . VAL A 1 72 ? -0.688 -0.852 -16.349 1.00 83.19 72 VAL A N 1
ATOM 527 C CA . VAL A 1 72 ? -0.545 0.384 -17.134 1.00 83.19 72 VAL A CA 1
ATOM 528 C C . VAL A 1 72 ? -1.540 0.345 -18.292 1.00 83.19 72 VAL A C 1
ATOM 530 O O . VAL A 1 72 ? -1.948 -0.731 -18.733 1.00 83.19 72 VAL A O 1
ATOM 533 N N . LEU A 1 73 ? -1.897 1.505 -18.849 1.00 79.31 73 LEU A N 1
ATOM 534 C CA . LEU A 1 73 ? -2.784 1.548 -20.013 1.00 79.31 73 LEU A CA 1
ATOM 535 C C . LEU A 1 73 ? -2.206 0.725 -21.176 1.00 79.31 73 LEU A C 1
ATOM 537 O O . LEU A 1 73 ? -1.083 0.953 -21.629 1.00 79.31 73 LEU A O 1
ATOM 541 N N . GLY A 1 74 ? -3.011 -0.213 -21.678 1.00 77.00 74 GLY A N 1
ATOM 542 C CA . GLY A 1 74 ? -2.648 -1.101 -22.785 1.00 77.00 74 GLY A CA 1
ATOM 543 C C . GLY A 1 74 ? -2.026 -2.439 -22.374 1.00 77.00 74 GLY A C 1
ATOM 544 O O . GLY A 1 74 ? -1.798 -3.260 -23.258 1.00 77.00 74 GLY A O 1
ATOM 545 N N . VAL A 1 75 ? -1.797 -2.682 -21.080 1.00 82.31 75 VAL A N 1
ATOM 546 C CA . VAL A 1 75 ? -1.436 -4.001 -20.538 1.00 82.31 75 VAL A CA 1
ATOM 547 C C . VAL A 1 75 ? -2.611 -4.500 -19.713 1.00 82.31 75 VAL A C 1
ATOM 549 O O . VAL A 1 75 ? -2.990 -3.840 -18.749 1.00 82.31 75 VAL A O 1
ATOM 552 N N . SER A 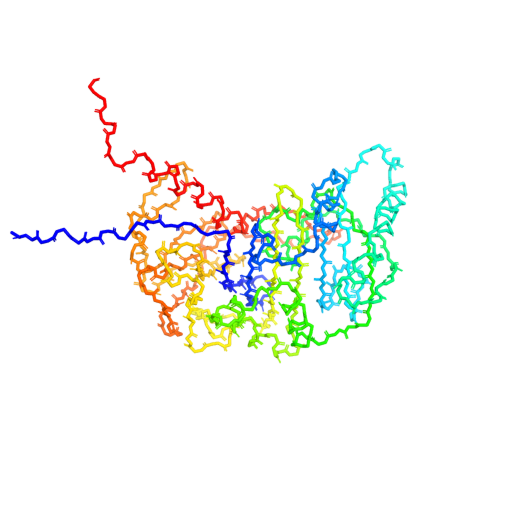1 76 ? -3.209 -5.627 -20.106 1.00 87.69 76 SER A N 1
ATOM 553 C CA . SER A 1 76 ? -4.314 -6.223 -19.356 1.00 87.69 76 SER A CA 1
ATOM 554 C C . SER A 1 76 ? -4.198 -7.739 -19.246 1.00 87.69 76 SER A C 1
ATOM 556 O O . SER A 1 76 ? -3.704 -8.397 -20.162 1.00 87.69 76 SER A O 1
ATOM 558 N N . GLY A 1 77 ? -4.681 -8.297 -18.135 1.00 88.31 77 GLY A N 1
ATOM 559 C CA . GLY A 1 77 ? -4.688 -9.745 -17.911 1.00 88.31 77 GLY A CA 1
ATOM 560 C C . GLY A 1 77 ? -3.301 -10.363 -17.686 1.00 88.31 77 GLY A C 1
ATOM 561 O O . GLY A 1 77 ? -3.162 -11.583 -17.773 1.00 88.31 77 GLY A O 1
ATOM 562 N N . GLU A 1 78 ? -2.295 -9.546 -17.377 1.00 92.81 78 GLU A N 1
ATOM 563 C CA . GLU A 1 78 ? -0.920 -9.953 -17.079 1.00 92.81 78 GLU A CA 1
ATOM 564 C C . GLU A 1 78 ? -0.496 -9.417 -15.708 1.00 92.81 78 GLU A C 1
ATOM 566 O O . GLU A 1 78 ? -0.959 -8.363 -15.280 1.00 92.81 78 GLU A O 1
ATOM 571 N N . SER A 1 79 ? 0.410 -10.124 -15.030 1.00 94.69 79 SER A N 1
ATOM 572 C CA . SER A 1 79 ? 1.120 -9.552 -13.884 1.00 94.69 79 SER A CA 1
ATOM 573 C C . SER A 1 79 ? 2.300 -8.719 -14.381 1.00 94.69 79 SER A C 1
ATOM 575 O O . SER A 1 79 ? 2.881 -9.014 -15.429 1.00 94.69 79 SER A O 1
ATOM 577 N N . CYS A 1 80 ? 2.687 -7.700 -13.619 1.00 93.94 80 CYS A N 1
ATOM 578 C CA . CYS A 1 80 ? 3.684 -6.728 -14.043 1.00 93.94 80 CYS A CA 1
ATOM 579 C C . CYS A 1 80 ? 4.781 -6.511 -13.006 1.00 93.94 80 CYS A C 1
ATOM 581 O O . CYS A 1 80 ? 4.529 -6.485 -11.801 1.00 93.94 80 CYS A O 1
ATOM 583 N N . ILE A 1 81 ? 5.991 -6.265 -13.506 1.00 97.19 81 ILE A N 1
ATOM 584 C CA . ILE A 1 81 ? 7.054 -5.568 -12.789 1.00 97.19 81 ILE A CA 1
ATOM 585 C C . ILE A 1 81 ? 7.239 -4.209 -13.467 1.00 97.19 81 ILE A C 1
ATOM 587 O O . ILE A 1 81 ? 7.514 -4.127 -14.665 1.00 97.19 81 ILE A O 1
ATOM 591 N N . LEU A 1 82 ? 7.077 -3.136 -12.702 1.00 95.00 82 LEU A N 1
ATOM 592 C CA . LEU A 1 82 ? 7.270 -1.759 -13.133 1.00 95.00 82 LEU A CA 1
ATOM 593 C C . LEU A 1 82 ? 8.556 -1.232 -12.505 1.00 95.00 82 LEU A C 1
ATOM 595 O O . LEU A 1 82 ? 8.656 -1.129 -11.283 1.00 95.00 82 LEU A O 1
ATOM 599 N N . VAL A 1 83 ? 9.530 -0.868 -13.337 1.00 95.12 83 VAL A N 1
ATOM 600 C CA . VAL A 1 83 ? 10.691 -0.088 -12.895 1.00 95.12 83 VAL A CA 1
ATOM 601 C C . VAL A 1 83 ? 10.406 1.370 -13.222 1.00 95.12 83 VAL A C 1
ATOM 603 O O . VAL A 1 83 ? 10.490 1.790 -14.379 1.00 95.12 83 VAL A O 1
ATOM 606 N N . ASN A 1 84 ? 10.014 2.127 -12.202 1.00 89.81 84 ASN A N 1
ATOM 607 C CA . ASN A 1 84 ? 9.652 3.529 -12.328 1.00 89.81 84 ASN A CA 1
ATOM 608 C C . ASN A 1 84 ? 10.911 4.376 -12.219 1.00 89.81 84 ASN A C 1
ATOM 610 O O . ASN A 1 84 ? 11.588 4.358 -11.192 1.00 89.81 84 ASN A O 1
ATOM 614 N N . VAL A 1 85 ? 11.204 5.145 -13.260 1.00 89.88 85 VAL A N 1
ATOM 615 C CA . VAL A 1 85 ? 12.332 6.072 -13.303 1.00 89.88 85 VAL A CA 1
ATOM 616 C C . VAL A 1 85 ? 11.850 7.516 -13.240 1.00 89.88 85 VAL A C 1
ATOM 618 O O . VAL A 1 85 ? 10.803 7.868 -13.789 1.00 89.88 85 VAL A O 1
ATOM 621 N N . ALA A 1 86 ? 12.615 8.369 -12.569 1.00 85.12 86 ALA A N 1
ATOM 622 C CA . ALA A 1 86 ? 12.414 9.808 -12.586 1.00 85.12 86 ALA A CA 1
ATOM 623 C C . ALA A 1 86 ? 12.754 10.358 -13.980 1.00 85.12 86 ALA A C 1
ATOM 625 O O . ALA A 1 86 ? 13.769 9.993 -14.575 1.00 85.12 86 ALA A O 1
ATOM 626 N N . ARG A 1 87 ? 11.917 11.252 -14.521 1.00 79.56 87 ARG A N 1
ATOM 627 C CA . ARG A 1 87 ? 12.215 11.917 -15.795 1.00 79.56 87 ARG A CA 1
ATOM 628 C C . ARG A 1 87 ? 13.448 12.796 -15.647 1.00 79.56 87 ARG A C 1
ATOM 630 O O . ARG A 1 87 ? 13.470 13.708 -14.823 1.00 79.56 87 ARG A O 1
ATOM 637 N N . ASN A 1 88 ? 14.413 12.587 -16.533 1.00 82.81 88 ASN A N 1
ATOM 638 C CA . ASN A 1 88 ? 15.574 13.449 -16.660 1.00 82.81 88 ASN A CA 1
ATOM 639 C C . ASN A 1 88 ? 15.450 14.316 -17.933 1.00 82.81 88 ASN A C 1
ATOM 641 O O . ASN A 1 88 ? 15.297 13.767 -19.030 1.00 82.81 88 ASN A O 1
ATOM 645 N N . PRO A 1 89 ? 15.506 15.659 -17.827 1.00 81.81 89 PRO A N 1
ATOM 646 C CA . PRO A 1 89 ? 15.408 16.551 -18.985 1.00 81.81 89 PRO A CA 1
ATOM 647 C C . PRO A 1 89 ? 16.549 16.370 -20.001 1.00 81.81 89 PRO A C 1
ATOM 649 O O . PRO A 1 89 ? 16.377 16.718 -21.170 1.00 81.81 89 PRO A O 1
ATOM 652 N N . ASP A 1 90 ? 17.678 15.788 -19.591 1.00 86.94 90 ASP A N 1
ATOM 653 C CA . ASP A 1 90 ? 18.856 15.599 -20.439 1.00 86.94 90 ASP A CA 1
ATOM 654 C C . ASP A 1 90 ? 18.724 14.407 -21.404 1.00 86.94 90 ASP A C 1
ATOM 656 O O . ASP A 1 90 ? 19.526 14.257 -22.325 1.00 86.94 90 ASP A O 1
ATOM 660 N N . TRP A 1 91 ? 17.684 13.575 -21.266 1.00 87.31 91 TRP A N 1
ATOM 661 C CA . TRP A 1 91 ? 17.462 12.383 -22.099 1.00 87.31 91 TRP A CA 1
ATOM 662 C C . TRP A 1 91 ? 16.922 12.675 -23.507 1.00 87.31 91 TRP A C 1
ATOM 664 O O . TRP A 1 91 ? 16.386 11.792 -24.167 1.00 87.31 91 TRP A O 1
ATOM 674 N N . GLY A 1 92 ? 17.062 13.900 -24.015 1.00 83.31 92 GLY A N 1
ATOM 675 C CA . GLY A 1 92 ? 16.808 14.188 -25.432 1.00 83.31 92 GLY A CA 1
ATOM 676 C C . GLY A 1 92 ? 15.349 14.004 -25.876 1.00 83.31 92 GLY A C 1
ATOM 677 O O . GLY A 1 92 ? 15.093 13.610 -27.013 1.00 83.31 92 GLY A O 1
ATOM 678 N N . GLY A 1 93 ? 14.385 14.295 -24.997 1.00 84.75 93 GLY A N 1
ATOM 679 C CA . GLY A 1 93 ? 12.951 14.223 -25.300 1.00 84.75 93 GLY A CA 1
ATOM 680 C C . GLY A 1 93 ? 12.355 12.819 -25.148 1.00 84.75 93 GLY A C 1
ATOM 681 O O . GLY A 1 93 ? 12.898 11.977 -24.439 1.00 84.75 93 GLY A O 1
ATOM 682 N N . ILE A 1 94 ? 11.205 12.571 -25.786 1.00 86.19 94 ILE A N 1
ATOM 683 C CA . ILE A 1 94 ? 10.389 11.362 -25.555 1.00 86.19 94 ILE A CA 1
ATOM 684 C C . ILE A 1 94 ? 11.151 10.074 -25.889 1.00 86.19 94 ILE A C 1
ATOM 686 O O . ILE A 1 94 ? 11.207 9.172 -25.060 1.00 86.19 94 ILE A O 1
ATOM 690 N N . SER A 1 95 ? 11.761 9.990 -27.073 1.00 88.31 95 SER A N 1
ATOM 691 C CA . SER A 1 95 ? 12.433 8.762 -27.517 1.00 88.31 95 SER A CA 1
ATOM 692 C C . SER A 1 95 ? 13.641 8.408 -26.654 1.00 88.31 95 SER A C 1
ATOM 694 O O . SER A 1 95 ? 13.787 7.254 -26.266 1.00 88.31 95 SER A O 1
ATOM 696 N N . GLY A 1 96 ? 14.484 9.384 -26.305 1.00 91.81 96 GLY A N 1
ATOM 697 C CA . GLY A 1 96 ? 15.621 9.109 -25.426 1.00 91.81 96 GLY A CA 1
ATOM 698 C C . GLY A 1 96 ? 15.199 8.863 -23.976 1.00 91.81 96 GLY A C 1
ATOM 699 O O . GLY A 1 96 ? 15.812 8.042 -23.306 1.00 91.81 96 GLY A O 1
ATOM 700 N N . THR A 1 97 ? 14.090 9.457 -23.521 1.00 90.81 97 THR A N 1
ATOM 701 C CA . THR A 1 97 ? 13.479 9.110 -22.229 1.00 90.81 97 THR A CA 1
ATOM 702 C C . THR A 1 97 ? 13.016 7.653 -22.195 1.00 90.81 97 THR A C 1
ATOM 704 O O . THR A 1 97 ? 13.243 6.960 -21.207 1.00 90.81 97 THR A O 1
ATOM 707 N N . GLN A 1 98 ? 12.382 7.174 -23.270 1.00 91.94 98 GLN A N 1
ATOM 708 C CA . GLN A 1 98 ? 11.947 5.783 -23.358 1.00 91.94 98 GLN A CA 1
ATOM 709 C C . GLN A 1 98 ? 13.136 4.818 -23.380 1.00 91.94 98 GLN A C 1
ATOM 711 O O . GLN A 1 98 ? 13.150 3.848 -22.627 1.00 91.94 98 GLN A O 1
ATOM 716 N N . GLU A 1 99 ? 14.156 5.113 -24.187 1.00 95.56 99 GLU A N 1
ATOM 717 C CA . GLU A 1 99 ? 15.374 4.302 -24.251 1.00 95.56 99 GLU A CA 1
ATOM 718 C C . GLU A 1 99 ? 16.093 4.250 -22.895 1.00 95.56 99 GLU A C 1
ATOM 720 O O . GLU A 1 99 ? 16.446 3.172 -22.422 1.00 95.56 99 GLU A O 1
ATOM 725 N N . ALA A 1 100 ? 16.249 5.394 -22.221 1.00 95.12 100 ALA A N 1
ATOM 726 C CA . ALA A 1 100 ? 16.888 5.461 -20.909 1.00 95.12 100 ALA A CA 1
ATOM 727 C C . ALA A 1 100 ? 16.122 4.656 -19.850 1.00 95.12 100 ALA A C 1
ATOM 729 O O . ALA A 1 100 ? 16.728 3.869 -19.124 1.00 95.12 100 ALA A O 1
ATOM 730 N N . ALA A 1 101 ? 14.793 4.796 -19.795 1.00 95.00 101 ALA A N 1
ATOM 731 C CA . ALA A 1 101 ? 13.958 4.020 -18.881 1.00 95.00 101 ALA A CA 1
ATOM 732 C C . ALA A 1 101 ? 14.106 2.512 -19.126 1.00 95.00 101 ALA A C 1
ATOM 734 O O . ALA A 1 101 ? 14.273 1.747 -18.176 1.00 95.00 101 ALA A O 1
ATOM 735 N N . LYS A 1 102 ? 14.107 2.090 -20.398 1.00 97.31 102 LYS A N 1
ATOM 736 C CA . LYS A 1 102 ? 14.325 0.691 -20.771 1.00 97.31 102 LYS A CA 1
ATOM 737 C C . LYS A 1 102 ? 15.699 0.194 -20.321 1.00 97.31 102 LYS A C 1
ATOM 739 O O . LYS A 1 102 ? 15.760 -0.852 -19.689 1.00 97.31 102 LYS A O 1
ATOM 744 N N . ILE A 1 103 ? 16.775 0.939 -20.586 1.00 97.19 103 ILE A N 1
ATOM 745 C CA . ILE A 1 103 ? 18.141 0.571 -20.173 1.00 97.19 103 ILE A CA 1
ATOM 746 C C . ILE A 1 103 ? 18.230 0.388 -18.653 1.00 97.19 103 ILE A C 1
ATOM 748 O O . ILE A 1 103 ? 18.798 -0.598 -18.182 1.00 97.19 103 ILE A O 1
ATOM 752 N N . ILE A 1 104 ? 17.656 1.317 -17.883 1.00 96.25 104 ILE A N 1
ATOM 753 C CA . ILE A 1 104 ? 17.642 1.237 -16.417 1.00 96.25 104 ILE A CA 1
ATOM 754 C C . ILE A 1 104 ? 16.853 0.004 -15.964 1.00 96.25 104 ILE A C 1
ATOM 756 O O . ILE A 1 104 ? 17.356 -0.778 -15.158 1.00 96.25 104 ILE A O 1
ATOM 760 N N . GLY A 1 105 ? 15.657 -0.217 -16.514 1.00 97.06 105 GLY A N 1
ATOM 761 C CA . GLY A 1 105 ? 14.849 -1.388 -16.184 1.00 97.06 105 GLY A CA 1
ATOM 762 C C . GLY A 1 105 ? 15.533 -2.715 -16.538 1.00 97.06 105 GLY A C 1
ATOM 763 O O . GLY A 1 105 ? 15.564 -3.619 -15.706 1.00 97.06 105 GLY A O 1
ATOM 764 N N . ASP A 1 106 ? 16.144 -2.817 -17.723 1.00 98.12 106 ASP A N 1
ATOM 765 C CA . ASP A 1 106 ? 16.822 -4.032 -18.193 1.00 98.12 106 ASP A CA 1
ATOM 766 C C . ASP A 1 106 ? 18.013 -4.374 -17.290 1.00 98.12 106 ASP A C 1
ATOM 768 O O . ASP A 1 106 ? 18.357 -5.541 -17.111 1.00 98.12 106 ASP A O 1
ATOM 772 N N . SER A 1 107 ? 18.633 -3.355 -16.684 1.00 96.62 107 SER A N 1
ATOM 773 C CA . SER A 1 107 ? 19.725 -3.553 -15.733 1.00 96.62 107 SER A CA 1
ATOM 774 C C . SER A 1 107 ? 19.275 -4.207 -14.420 1.00 96.62 107 SER A C 1
ATOM 776 O O . SER A 1 107 ? 20.117 -4.743 -13.700 1.00 96.62 107 SER A O 1
ATOM 778 N N . LEU A 1 108 ? 17.984 -4.148 -14.080 1.00 96.44 108 LEU A N 1
ATOM 779 C CA . LEU A 1 108 ? 17.419 -4.657 -12.824 1.00 96.44 108 LEU A CA 1
ATOM 780 C C . LEU A 1 108 ? 16.589 -5.924 -12.998 1.00 96.44 108 LEU A C 1
ATOM 782 O O . LEU A 1 108 ? 16.540 -6.7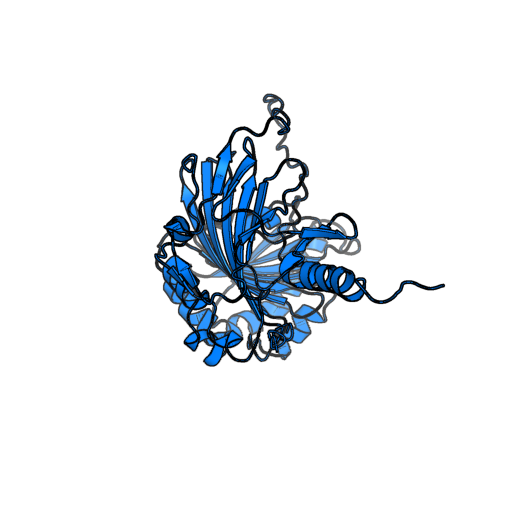43 -12.085 1.00 96.44 108 LEU A O 1
ATOM 786 N N . ILE A 1 109 ? 15.929 -6.091 -14.145 1.00 97.75 109 ILE A N 1
ATOM 787 C CA . ILE A 1 109 ? 14.895 -7.117 -14.309 1.00 97.75 109 ILE A CA 1
ATOM 788 C C . ILE A 1 109 ? 15.394 -8.542 -14.044 1.00 97.75 109 ILE A C 1
ATOM 790 O O . ILE A 1 109 ? 14.639 -9.350 -13.517 1.00 97.75 109 ILE A O 1
ATOM 794 N N . GLY A 1 110 ? 16.661 -8.847 -14.347 1.00 97.56 110 GLY A N 1
ATOM 795 C CA . GLY A 1 110 ? 17.253 -10.153 -14.043 1.00 97.56 110 GLY A CA 1
ATOM 796 C C . GLY A 1 110 ? 17.231 -10.473 -12.546 1.00 97.56 110 GLY A C 1
ATOM 797 O O . GLY A 1 110 ? 16.681 -11.491 -12.146 1.00 97.56 110 GLY A O 1
ATOM 798 N N . GLU A 1 111 ? 17.741 -9.560 -11.716 1.00 96.50 111 GLU A N 1
ATOM 799 C CA . GLU A 1 111 ? 17.757 -9.716 -10.254 1.00 96.50 111 GLU A CA 1
ATOM 800 C C . GLU A 1 111 ? 16.344 -9.707 -9.659 1.00 96.50 111 GLU A C 1
ATOM 802 O O . GLU A 1 111 ? 16.064 -10.443 -8.715 1.00 96.50 111 GLU A O 1
ATOM 807 N N . LEU A 1 112 ? 15.436 -8.902 -10.222 1.00 97.50 112 LEU A N 1
ATOM 808 C CA . LEU A 1 112 ? 14.037 -8.870 -9.790 1.00 97.50 112 LEU A CA 1
ATOM 809 C C . LEU A 1 112 ? 13.314 -10.187 -10.106 1.00 97.50 112 LEU A C 1
ATOM 811 O O . LEU A 1 112 ? 12.587 -10.691 -9.254 1.00 97.50 112 LEU A O 1
ATOM 815 N N . ASN A 1 113 ? 13.535 -10.758 -11.293 1.00 98.00 113 ASN A N 1
ATOM 816 C CA . ASN A 1 113 ? 12.992 -12.063 -11.670 1.00 98.00 113 ASN A CA 1
ATOM 817 C C . ASN A 1 113 ? 13.526 -13.174 -10.760 1.00 98.00 113 ASN A C 1
ATOM 819 O O . ASN A 1 113 ? 12.743 -13.983 -10.267 1.00 98.00 113 ASN A O 1
ATOM 823 N N . ASP A 1 114 ? 14.833 -13.177 -10.484 1.00 97.12 114 ASP A N 1
ATOM 824 C CA . ASP A 1 114 ? 15.450 -14.155 -9.584 1.00 97.12 114 ASP A CA 1
ATOM 825 C C . ASP A 1 114 ? 14.903 -14.031 -8.152 1.00 97.12 114 ASP A C 1
ATOM 827 O O . ASP A 1 114 ? 14.631 -15.036 -7.495 1.00 97.12 114 ASP A O 1
ATOM 831 N N . PHE A 1 115 ? 14.710 -12.804 -7.660 1.00 96.06 115 PHE A N 1
ATOM 832 C CA . PHE A 1 115 ? 14.206 -12.565 -6.309 1.00 96.06 115 PHE A CA 1
ATOM 833 C C . PHE A 1 115 ? 12.732 -12.940 -6.138 1.00 96.06 115 PHE A C 1
ATOM 835 O O . PHE A 1 115 ? 12.369 -13.569 -5.143 1.00 96.06 115 PHE A O 1
ATOM 842 N N . PHE A 1 116 ? 11.879 -12.556 -7.088 1.00 96.00 116 PHE A N 1
ATOM 843 C CA . PHE A 1 116 ? 10.444 -12.834 -7.019 1.00 96.00 116 PHE A CA 1
ATOM 844 C C . PHE A 1 116 ? 10.060 -14.226 -7.540 1.00 96.00 116 PHE A C 1
ATOM 846 O O . PHE A 1 116 ? 8.883 -14.588 -7.458 1.00 96.00 116 PHE A O 1
ATOM 853 N N . ASP A 1 117 ? 11.029 -14.995 -8.048 1.00 95.69 117 ASP A N 1
ATOM 854 C CA . ASP A 1 117 ? 10.820 -16.268 -8.746 1.00 95.69 117 ASP A CA 1
ATOM 855 C C . ASP A 1 117 ? 9.814 -16.108 -9.900 1.00 95.69 117 ASP A C 1
ATOM 857 O O . ASP A 1 117 ? 8.741 -16.719 -9.947 1.00 95.69 117 ASP A O 1
ATOM 861 N N . THR A 1 118 ? 10.135 -15.188 -10.813 1.00 95.94 118 THR A N 1
ATOM 862 C CA . THR A 1 118 ? 9.309 -14.841 -11.974 1.00 95.94 118 THR A CA 1
ATOM 863 C C . THR A 1 118 ? 10.113 -14.874 -13.275 1.00 95.94 118 THR A C 1
ATOM 865 O O . THR A 1 118 ? 11.319 -15.105 -13.301 1.00 95.94 118 THR A O 1
ATOM 868 N N . GLN A 1 119 ? 9.423 -14.696 -14.403 1.00 96.25 119 GLN A N 1
ATOM 869 C CA . GLN A 1 119 ? 10.028 -14.646 -15.740 1.00 96.25 119 GLN A CA 1
ATOM 870 C C . GLN A 1 119 ? 9.485 -13.446 -16.515 1.00 96.25 119 GLN A C 1
ATOM 872 O O . GLN A 1 119 ? 9.082 -13.570 -17.673 1.00 96.25 119 GLN A O 1
ATOM 877 N N . ALA A 1 120 ? 9.405 -12.289 -15.857 1.00 97.94 120 ALA A N 1
ATOM 878 C CA . ALA A 1 120 ? 8.881 -11.094 -16.489 1.00 97.94 120 ALA A CA 1
ATOM 879 C C . ALA A 1 120 ? 9.796 -10.643 -17.632 1.00 97.94 120 ALA A C 1
ATOM 881 O O . ALA A 1 120 ? 11.026 -10.632 -17.517 1.00 97.94 120 ALA A O 1
ATOM 882 N N . SER A 1 121 ? 9.178 -10.283 -18.753 1.00 98.12 121 SER A N 1
ATOM 883 C CA . SER A 1 121 ? 9.863 -9.889 -19.981 1.00 98.12 121 SER A CA 1
ATOM 884 C C . SER A 1 121 ? 9.421 -8.501 -20.413 1.00 98.12 121 SER A C 1
ATOM 886 O O . SER A 1 121 ? 8.299 -8.087 -20.133 1.00 98.12 121 SER A O 1
ATOM 888 N N . PHE A 1 122 ? 10.321 -7.758 -21.056 1.00 98.50 122 PHE A N 1
ATOM 889 C CA . PHE A 1 122 ? 10.043 -6.381 -21.446 1.00 98.50 122 PHE A CA 1
ATOM 890 C C . PHE A 1 122 ? 8.827 -6.312 -22.377 1.00 98.50 122 PHE A C 1
ATOM 892 O O . PHE A 1 122 ? 8.813 -6.950 -23.430 1.00 98.50 122 PHE A O 1
ATOM 899 N N . HIS A 1 123 ? 7.848 -5.491 -22.007 1.00 97.50 123 HIS A N 1
ATOM 900 C CA . HIS A 1 123 ? 6.647 -5.244 -22.793 1.00 97.50 123 HIS A CA 1
ATOM 901 C C . HIS A 1 123 ? 6.699 -3.861 -23.450 1.00 97.50 123 HIS A C 1
ATOM 903 O O . HIS A 1 123 ? 6.624 -3.730 -24.673 1.00 97.50 123 HIS A O 1
ATOM 909 N N . SER A 1 124 ? 6.835 -2.805 -22.646 1.00 95.81 124 SER A N 1
ATOM 910 C CA . SER A 1 124 ? 6.770 -1.428 -23.137 1.00 95.81 124 SER A CA 1
ATOM 911 C C . SER A 1 124 ? 7.459 -0.437 -22.203 1.00 95.81 124 SER A C 1
ATOM 913 O O . SER A 1 124 ? 7.884 -0.766 -21.098 1.00 95.81 124 SER A O 1
ATOM 915 N N . VAL A 1 125 ? 7.559 0.813 -22.658 1.00 94.62 125 VAL A N 1
ATOM 916 C CA . VAL A 1 125 ? 7.818 1.951 -21.776 1.00 94.62 125 VAL A CA 1
ATOM 917 C C . VAL A 1 125 ? 6.583 2.831 -21.733 1.00 94.62 125 VAL A C 1
ATOM 919 O O . VAL A 1 125 ? 6.114 3.299 -22.774 1.00 94.62 125 VAL A O 1
ATOM 922 N N . PHE A 1 126 ? 6.084 3.075 -20.527 1.00 89.31 126 PHE A N 1
ATOM 923 C CA . PHE A 1 126 ? 4.908 3.892 -20.284 1.00 89.31 126 PHE A CA 1
ATOM 924 C C . PHE A 1 126 ? 5.301 5.243 -19.684 1.00 89.31 126 PHE A C 1
ATOM 926 O O . PHE A 1 126 ? 6.029 5.329 -18.697 1.00 89.31 126 PHE A O 1
ATOM 933 N N . LEU A 1 127 ? 4.840 6.320 -20.313 1.00 85.88 127 LEU A N 1
ATOM 934 C CA . LEU A 1 127 ? 5.085 7.686 -19.868 1.00 85.88 127 LEU A CA 1
ATOM 935 C C . LEU A 1 127 ? 3.883 8.140 -19.046 1.00 85.88 127 LEU A C 1
ATOM 937 O O . LEU A 1 127 ? 2.821 8.378 -19.616 1.00 85.88 127 LEU A O 1
ATOM 941 N N . HIS A 1 128 ? 4.053 8.356 -17.748 1.00 77.81 128 HIS A N 1
ATOM 942 C CA . HIS A 1 128 ? 2.975 8.882 -16.910 1.00 77.81 128 HIS A CA 1
ATOM 943 C C . HIS A 1 128 ? 2.789 10.374 -17.198 1.00 77.81 128 HIS A C 1
ATOM 945 O O . HIS A 1 128 ? 3.736 11.157 -17.061 1.00 77.81 128 HIS A O 1
ATOM 951 N N . HIS A 1 129 ? 1.634 10.755 -17.753 1.00 56.38 129 HIS A N 1
ATOM 952 C CA . HIS A 1 129 ? 1.333 12.135 -18.174 1.00 56.38 129 HIS A CA 1
ATOM 953 C C . HIS A 1 129 ? 0.644 12.946 -17.064 1.00 56.38 129 HIS A C 1
ATOM 955 O O . HIS A 1 129 ? 0.735 14.176 -17.055 1.00 56.38 129 HIS A O 1
ATOM 961 N N . SER A 1 130 ? 0.055 12.252 -16.098 1.00 52.19 130 SER A N 1
ATOM 962 C CA . SER A 1 130 ? -0.819 12.763 -15.048 1.00 52.19 130 SER A CA 1
ATOM 963 C C . SER A 1 130 ? -0.730 11.880 -13.803 1.00 52.19 130 SER A C 1
ATOM 965 O O . SER A 1 130 ? -0.102 10.821 -13.793 1.00 52.19 130 SER A O 1
ATOM 967 N N . ASP A 1 131 ? -1.334 12.362 -12.723 1.00 47.22 131 ASP A N 1
ATOM 968 C CA . ASP A 1 131 ? -1.338 11.766 -11.388 1.00 47.22 131 ASP A CA 1
ATOM 969 C C . ASP A 1 131 ? -2.102 10.424 -11.287 1.00 47.22 131 ASP A C 1
ATOM 971 O O . ASP A 1 131 ? -2.293 9.925 -10.182 1.00 47.22 131 ASP A O 1
ATOM 975 N N . ASP A 1 132 ? -2.505 9.813 -12.404 1.00 41.12 132 ASP A N 1
ATOM 976 C CA . ASP A 1 132 ? -3.351 8.610 -12.477 1.00 41.12 132 ASP A CA 1
ATOM 977 C C . ASP A 1 132 ? -2.766 7.399 -11.734 1.00 41.12 132 ASP A C 1
ATOM 979 O O . ASP A 1 132 ? -3.491 6.573 -11.185 1.00 41.12 132 ASP A O 1
ATOM 983 N N . VAL A 1 133 ? -1.439 7.318 -11.633 1.00 39.62 133 VAL A N 1
ATOM 984 C CA . VAL A 1 133 ? -0.741 6.258 -10.882 1.00 39.62 133 VAL A CA 1
ATOM 985 C C . VAL A 1 133 ? -0.961 6.382 -9.370 1.00 39.62 133 VAL A C 1
ATOM 987 O O . VAL A 1 133 ? -0.882 5.387 -8.654 1.00 39.62 133 VAL A O 1
ATOM 990 N N . ASN A 1 134 ? -1.306 7.577 -8.876 1.00 37.72 134 ASN A N 1
ATOM 991 C CA . ASN A 1 134 ? -1.732 7.755 -7.487 1.00 37.72 134 ASN A CA 1
ATOM 992 C C . ASN A 1 134 ? -3.089 7.069 -7.235 1.00 37.72 134 ASN A C 1
ATOM 994 O O . ASN A 1 134 ? -3.336 6.628 -6.115 1.00 37.72 134 ASN A O 1
ATOM 998 N N . VAL A 1 135 ? -3.942 6.957 -8.264 1.00 38.47 135 VAL A N 1
ATOM 999 C CA . VAL A 1 135 ? -5.271 6.325 -8.185 1.00 38.47 135 VAL A CA 1
ATOM 1000 C C . VAL A 1 135 ? -5.155 4.799 -8.181 1.00 38.47 135 VAL A C 1
ATOM 1002 O O . VAL A 1 135 ? -5.878 4.144 -7.439 1.00 38.47 135 VAL A O 1
ATOM 1005 N N . ALA A 1 136 ? -4.206 4.233 -8.935 1.00 36.38 136 ALA A N 1
ATOM 1006 C CA . ALA A 1 136 ? -3.962 2.786 -8.948 1.00 36.38 136 ALA A CA 1
ATOM 1007 C C . ALA A 1 136 ? -3.382 2.271 -7.613 1.00 36.38 136 ALA A C 1
ATOM 1009 O O . ALA A 1 136 ? -3.766 1.211 -7.121 1.00 36.38 136 ALA A O 1
ATOM 1010 N N . PHE A 1 137 ? -2.493 3.041 -6.969 1.00 37.50 137 PHE A N 1
ATOM 1011 C CA . PHE A 1 137 ? -1.787 2.575 -5.767 1.00 37.50 137 PHE A CA 1
ATOM 1012 C C . PHE A 1 137 ? -2.338 3.091 -4.432 1.00 37.50 137 PHE A C 1
ATOM 1014 O O . PHE A 1 137 ? -1.963 2.547 -3.392 1.00 37.50 137 PHE A O 1
ATOM 1021 N N . ASP A 1 138 ? -3.272 4.050 -4.417 1.00 47.44 138 ASP A N 1
ATOM 1022 C CA . ASP A 1 138 ? -3.842 4.643 -3.186 1.00 47.44 138 ASP A CA 1
ATOM 1023 C C . ASP A 1 138 ? -2.736 5.074 -2.192 1.00 47.44 138 ASP A C 1
ATOM 1025 O O . ASP A 1 138 ? -2.815 4.882 -0.981 1.00 47.44 138 ASP A O 1
ATOM 1029 N N . THR A 1 139 ? -1.621 5.587 -2.723 1.00 36.31 139 THR A N 1
ATOM 1030 C CA . THR A 1 139 ? -0.498 6.100 -1.927 1.00 36.31 139 THR A CA 1
ATOM 1031 C C . THR A 1 139 ? -0.510 7.621 -1.965 1.00 36.31 139 THR A C 1
ATOM 1033 O O . THR A 1 139 ? -0.602 8.197 -3.048 1.00 36.31 139 THR A O 1
ATOM 1036 N N . SER A 1 140 ? -0.344 8.291 -0.819 1.00 31.11 140 SER A N 1
ATOM 1037 C CA . SER A 1 140 ? -0.153 9.750 -0.724 1.00 31.11 140 SER A CA 1
ATOM 1038 C C . SER A 1 140 ? 1.079 10.110 -1.510 1.00 31.11 140 SER A C 1
ATOM 1040 O O . SER A 1 140 ? 2.169 10.005 -0.955 1.00 31.11 140 SER A O 1
ATOM 1042 N N . GLY A 1 141 ? 0.918 10.518 -2.765 1.00 30.55 141 GLY A N 1
ATOM 1043 C CA . GLY A 1 141 ? 1.835 11.365 -3.529 1.00 30.55 141 GLY A CA 1
ATOM 1044 C C . GLY A 1 141 ? 3.337 11.032 -3.528 1.00 30.55 141 GLY A C 1
ATOM 1045 O O . GLY A 1 141 ? 4.116 11.853 -4.002 1.00 30.55 141 GLY A O 1
ATOM 1046 N N . ALA A 1 142 ? 3.775 9.884 -3.008 1.00 32.69 142 ALA A N 1
ATOM 1047 C CA . ALA A 1 142 ? 5.179 9.508 -2.854 1.00 32.69 142 ALA A CA 1
ATOM 1048 C C . ALA A 1 142 ? 5.627 8.543 -3.959 1.00 32.69 142 ALA A C 1
ATOM 1050 O O . ALA A 1 142 ? 6.815 8.453 -4.253 1.00 32.69 142 ALA A O 1
ATOM 1051 N N . VAL A 1 143 ? 4.674 7.876 -4.618 1.00 41.00 143 VAL A N 1
ATOM 1052 C CA . VAL A 1 143 ? 4.896 6.995 -5.771 1.00 41.00 143 VAL A CA 1
ATOM 1053 C C . VAL A 1 143 ? 4.417 7.740 -7.021 1.00 41.00 143 VAL A C 1
ATOM 1055 O O . VAL A 1 143 ? 3.360 7.481 -7.576 1.00 41.00 143 VAL A O 1
ATOM 1058 N N . SER A 1 144 ? 5.162 8.789 -7.372 1.00 43.62 144 SER A N 1
ATOM 1059 C CA . SER A 1 144 ? 4.775 9.877 -8.277 1.00 43.62 144 SER A CA 1
ATOM 1060 C C . SER A 1 144 ? 4.185 9.436 -9.629 1.00 43.62 144 SER A C 1
ATOM 1062 O O . SER A 1 144 ? 4.865 8.771 -10.409 1.00 43.62 144 SER A O 1
ATOM 1064 N N . GLY A 1 145 ? 2.983 9.921 -9.966 1.00 46.66 145 GLY A N 1
ATOM 1065 C CA . GLY A 1 145 ? 2.452 9.901 -11.340 1.00 46.66 145 GLY A CA 1
ATOM 1066 C C . GLY A 1 145 ? 2.938 11.067 -12.211 1.00 46.66 145 GLY A C 1
ATOM 1067 O O . GLY A 1 145 ? 3.161 10.927 -13.412 1.00 46.66 145 GLY A O 1
ATOM 1068 N N . ARG A 1 146 ? 3.238 12.225 -11.614 1.00 47.53 146 ARG A N 1
ATOM 1069 C CA . ARG A 1 146 ? 3.799 13.356 -12.358 1.00 47.53 146 ARG A CA 1
ATOM 1070 C C . ARG A 1 146 ? 5.321 13.263 -12.447 1.00 47.53 146 ARG A C 1
ATOM 1072 O O . ARG A 1 146 ? 6.027 13.409 -11.455 1.00 47.53 146 ARG A O 1
ATOM 1079 N N . GLY A 1 147 ? 5.838 13.094 -13.663 1.00 62.44 147 GLY A N 1
ATOM 1080 C CA . GLY A 1 147 ? 7.279 13.175 -13.920 1.00 62.44 147 GLY A CA 1
ATOM 1081 C C . GLY A 1 147 ? 8.041 11.857 -13.781 1.00 62.44 147 GLY A C 1
ATOM 1082 O O . GLY A 1 147 ? 9.266 11.889 -13.694 1.00 62.44 147 GLY A O 1
ATOM 1083 N N . THR A 1 148 ? 7.351 10.717 -13.814 1.00 76.31 148 THR A N 1
ATOM 1084 C CA . THR A 1 148 ? 7.970 9.386 -13.885 1.00 76.31 148 THR A CA 1
ATOM 1085 C C . THR A 1 148 ? 7.713 8.717 -15.234 1.00 76.31 148 THR A C 1
ATOM 1087 O O . THR A 1 148 ? 6.901 9.171 -16.051 1.00 76.31 148 THR A O 1
ATOM 1090 N N . VAL A 1 149 ? 8.480 7.663 -15.499 1.00 87.69 149 VAL A N 1
ATOM 1091 C CA . VAL A 1 149 ? 8.393 6.803 -16.683 1.00 87.69 149 VAL A CA 1
ATOM 1092 C C . VAL A 1 149 ? 8.604 5.370 -16.226 1.00 87.69 149 VAL A C 1
ATOM 1094 O O . VAL A 1 149 ? 9.555 5.111 -15.500 1.00 87.69 149 VAL A O 1
ATOM 1097 N N . SER A 1 150 ? 7.753 4.438 -16.635 1.00 91.44 150 SER A N 1
ATOM 1098 C CA . SER A 1 150 ? 7.901 3.026 -16.271 1.00 91.44 150 SER A CA 1
ATOM 1099 C C . SER A 1 150 ? 8.485 2.238 -17.424 1.00 91.44 150 SER A C 1
ATOM 1101 O O . SER A 1 150 ? 7.903 2.218 -18.507 1.00 91.44 150 SER A O 1
ATOM 1103 N N . ALA A 1 151 ? 9.578 1.521 -17.183 1.00 96.38 151 ALA A N 1
ATOM 1104 C CA . ALA A 1 151 ? 9.858 0.326 -17.966 1.00 96.38 151 ALA A CA 1
ATOM 1105 C C . ALA A 1 151 ? 8.957 -0.801 -17.447 1.00 96.38 151 ALA A C 1
ATOM 1107 O O . ALA A 1 151 ? 8.978 -1.119 -16.256 1.00 96.38 151 ALA A O 1
ATOM 1108 N N . VAL A 1 152 ? 8.131 -1.347 -18.336 1.00 96.69 152 VAL A N 1
ATOM 1109 C CA . VAL A 1 152 ? 7.065 -2.299 -18.018 1.00 96.69 152 VAL A CA 1
ATOM 1110 C C . VAL A 1 152 ? 7.495 -3.683 -18.467 1.00 96.69 152 VAL A C 1
ATOM 1112 O O . VAL A 1 152 ? 7.797 -3.897 -19.645 1.00 96.69 152 VAL A O 1
ATOM 1115 N N . TYR A 1 153 ? 7.490 -4.619 -17.528 1.00 98.44 153 TYR A N 1
ATOM 1116 C CA . TYR A 1 153 ? 7.783 -6.025 -17.763 1.00 98.44 153 TYR A CA 1
ATOM 1117 C C . TYR A 1 153 ? 6.559 -6.842 -17.391 1.00 98.44 153 TYR A C 1
ATOM 1119 O O . TYR A 1 153 ? 6.001 -6.629 -16.317 1.00 98.44 153 TYR A O 1
ATOM 1127 N N . THR A 1 154 ? 6.146 -7.765 -18.252 1.00 98.12 154 THR A N 1
ATOM 1128 C CA . THR A 1 154 ? 4.941 -8.570 -18.031 1.00 98.12 154 THR A CA 1
ATOM 1129 C C . THR A 1 154 ? 5.270 -10.047 -17.918 1.00 98.12 154 THR A C 1
ATOM 1131 O O . THR A 1 154 ? 6.296 -10.526 -18.414 1.00 98.12 154 THR A O 1
ATOM 1134 N N . MET A 1 155 ? 4.402 -10.764 -17.213 1.00 97.69 155 MET A N 1
ATOM 1135 C CA . MET A 1 155 ? 4.457 -12.207 -17.002 1.00 97.69 155 MET A CA 1
ATOM 1136 C C . MET A 1 155 ? 3.035 -12.778 -16.904 1.00 97.69 155 MET A C 1
ATOM 1138 O O . MET A 1 155 ? 2.094 -12.021 -16.638 1.00 97.69 155 MET A O 1
ATOM 1142 N N . PRO A 1 156 ? 2.854 -14.103 -17.079 1.00 96.62 156 PRO A N 1
ATOM 1143 C CA . PRO A 1 156 ? 1.550 -14.732 -16.905 1.00 96.62 156 PRO A CA 1
ATOM 1144 C C . PRO A 1 156 ? 0.930 -14.353 -15.561 1.00 96.62 156 PRO A C 1
ATOM 1146 O O . PRO A 1 156 ? 1.606 -14.397 -14.532 1.00 96.62 156 PRO A O 1
ATOM 1149 N N . ARG A 1 157 ? -0.350 -13.975 -15.582 1.00 94.00 157 ARG A N 1
ATOM 1150 C CA . ARG A 1 157 ? -1.047 -13.540 -14.375 1.00 94.00 157 ARG A CA 1
ATOM 1151 C C . ARG A 1 157 ? -1.168 -14.677 -13.367 1.00 94.00 157 ARG A C 1
ATOM 1153 O O . ARG A 1 157 ? -1.592 -15.780 -13.711 1.00 94.00 157 ARG A O 1
ATOM 1160 N N . GLU A 1 158 ? -0.837 -14.375 -12.119 1.00 92.94 158 GLU A N 1
ATOM 1161 C CA . GLU A 1 158 ? -1.002 -15.277 -10.980 1.00 92.94 158 GLU A CA 1
ATOM 1162 C C . GLU A 1 158 ? -2.226 -14.867 -10.144 1.00 92.94 158 GLU A C 1
ATOM 1164 O O . GLU A 1 158 ? -2.525 -13.676 -10.013 1.00 92.94 158 GLU A O 1
ATOM 1169 N N . ALA A 1 159 ? -2.941 -15.853 -9.593 1.00 96.19 159 ALA A N 1
ATOM 1170 C CA . ALA A 1 159 ? -4.054 -15.611 -8.676 1.00 96.19 159 ALA A CA 1
ATOM 1171 C C . ALA A 1 159 ? -3.576 -14.884 -7.408 1.00 96.19 159 ALA A C 1
ATOM 1173 O O . ALA A 1 159 ? -2.441 -15.084 -6.957 1.00 96.19 159 ALA A O 1
ATOM 1174 N N . THR A 1 160 ? -4.429 -14.018 -6.856 1.00 97.50 160 THR A N 1
ATOM 1175 C CA . THR A 1 160 ? -4.028 -13.090 -5.791 1.00 97.50 160 THR A CA 1
ATOM 1176 C C . THR A 1 160 ? -3.635 -13.804 -4.503 1.00 97.50 160 THR A C 1
ATOM 1178 O O . THR A 1 160 ? -2.627 -13.461 -3.891 1.00 97.50 160 THR A O 1
ATOM 1181 N N . ASP A 1 161 ? -4.357 -14.855 -4.137 1.00 97.75 161 ASP A N 1
ATOM 1182 C CA . ASP A 1 161 ? -4.053 -15.714 -2.996 1.00 97.75 161 ASP A CA 1
ATOM 1183 C C . ASP A 1 161 ? -2.674 -16.383 -3.121 1.00 97.75 161 ASP A C 1
ATOM 1185 O O . ASP A 1 161 ? -1.834 -16.243 -2.231 1.00 97.75 161 ASP A O 1
ATOM 1189 N N . SER A 1 162 ? -2.404 -17.035 -4.255 1.00 97.25 162 SER A N 1
ATOM 1190 C CA . SER A 1 162 ? -1.146 -17.734 -4.539 1.00 97.25 162 SER A CA 1
ATOM 1191 C C . SER A 1 162 ? 0.040 -16.779 -4.499 1.00 97.25 162 SER A C 1
ATOM 1193 O O . SER A 1 162 ? 1.021 -17.007 -3.780 1.00 97.25 162 SER A O 1
ATOM 1195 N N . MET A 1 163 ? -0.057 -15.667 -5.230 1.00 97.38 163 MET A N 1
ATOM 1196 C CA . MET A 1 163 ? 1.044 -14.719 -5.293 1.00 97.38 163 MET A CA 1
ATOM 1197 C C . MET A 1 163 ? 1.207 -13.975 -3.962 1.00 97.38 163 MET A C 1
ATOM 1199 O O . MET A 1 163 ? 2.343 -13.695 -3.586 1.00 97.38 163 MET A O 1
ATOM 1203 N N . TYR A 1 164 ? 0.144 -13.728 -3.184 1.00 97.94 164 TYR A N 1
ATOM 1204 C CA . TYR A 1 164 ? 0.275 -13.101 -1.866 1.00 97.94 164 TYR A CA 1
ATOM 1205 C C . TYR A 1 164 ? 0.979 -14.044 -0.892 1.00 97.94 164 TYR A C 1
ATOM 1207 O O . TYR A 1 164 ? 1.907 -13.622 -0.203 1.00 97.94 164 TYR A O 1
ATOM 1215 N N . GLU A 1 165 ? 0.616 -15.329 -0.864 1.00 97.19 165 GLU A N 1
ATOM 1216 C CA . GLU A 1 165 ? 1.296 -16.326 -0.033 1.00 97.19 165 GLU A CA 1
ATOM 1217 C C . GLU A 1 165 ? 2.778 -16.462 -0.405 1.00 97.19 165 GLU A C 1
ATOM 1219 O O . GLU A 1 165 ? 3.637 -16.423 0.481 1.00 97.19 165 GLU A O 1
ATOM 1224 N N . LYS A 1 166 ? 3.099 -16.543 -1.704 1.00 97.25 166 LYS A N 1
ATOM 1225 C CA . LYS A 1 166 ? 4.484 -16.615 -2.194 1.00 97.25 166 LYS A CA 1
ATOM 1226 C C . LYS A 1 166 ? 5.285 -15.368 -1.817 1.00 97.25 166 LYS A C 1
ATOM 1228 O O . LYS A 1 166 ? 6.324 -15.466 -1.164 1.00 97.25 166 LYS A O 1
ATOM 1233 N N . ILE A 1 167 ? 4.801 -14.190 -2.209 1.00 97.44 167 ILE A N 1
ATOM 1234 C CA . ILE A 1 167 ? 5.526 -12.925 -2.058 1.00 97.44 167 ILE A CA 1
ATOM 1235 C C . ILE A 1 167 ? 5.631 -12.523 -0.584 1.00 97.44 167 ILE A C 1
ATOM 1237 O O . ILE A 1 167 ? 6.704 -12.128 -0.129 1.00 97.44 167 ILE A O 1
ATOM 1241 N N . SER A 1 168 ? 4.574 -12.700 0.211 1.00 97.12 168 SER A N 1
ATOM 1242 C CA . SER A 1 168 ? 4.645 -12.439 1.651 1.00 97.12 168 SER A CA 1
ATOM 1243 C C . SER A 1 168 ? 5.583 -13.409 2.376 1.00 97.12 168 SER A C 1
ATOM 1245 O O . SER A 1 168 ? 6.272 -12.988 3.303 1.00 97.12 168 SER A O 1
ATOM 1247 N N . ALA A 1 169 ? 5.683 -14.678 1.960 1.00 96.50 169 ALA A N 1
ATOM 1248 C CA . ALA A 1 169 ? 6.629 -15.628 2.546 1.00 96.50 169 ALA A CA 1
ATOM 1249 C C . ALA A 1 169 ? 8.096 -15.282 2.246 1.00 96.50 169 ALA A C 1
ATOM 1251 O O . ALA A 1 169 ? 8.954 -15.528 3.101 1.00 96.50 169 ALA A O 1
ATOM 1252 N N . LEU A 1 170 ? 8.365 -14.711 1.066 1.00 95.44 170 LEU A N 1
ATOM 1253 C CA . LEU A 1 170 ? 9.681 -14.199 0.674 1.00 95.44 170 LEU A CA 1
ATOM 1254 C C . LEU A 1 170 ? 10.044 -12.926 1.450 1.00 95.44 170 LEU A C 1
ATOM 1256 O O . LEU A 1 170 ? 11.144 -12.825 1.992 1.00 95.44 170 LEU A O 1
ATOM 1260 N N . LEU A 1 171 ? 9.112 -11.973 1.533 1.00 95.06 171 LEU A N 1
ATOM 1261 C CA . LEU A 1 171 ? 9.358 -10.649 2.103 1.00 95.06 171 LEU A CA 1
ATOM 1262 C C . LEU A 1 171 ? 9.259 -10.628 3.626 1.00 95.06 171 LEU A C 1
ATOM 1264 O O . LEU A 1 171 ? 10.147 -10.123 4.301 1.00 95.06 171 LEU A O 1
ATOM 1268 N N . LEU A 1 172 ? 8.178 -11.138 4.204 1.00 95.56 172 LEU A N 1
ATOM 1269 C CA . LEU A 1 172 ? 7.888 -10.935 5.618 1.00 95.56 172 LEU A CA 1
ATOM 1270 C C . LEU A 1 172 ? 8.601 -11.966 6.491 1.00 95.56 172 LEU A C 1
ATOM 1272 O O . LEU A 1 172 ? 8.639 -13.173 6.209 1.00 95.56 172 LEU A O 1
ATOM 1276 N N . SER A 1 173 ? 9.123 -11.499 7.626 1.00 91.69 173 SER A N 1
ATOM 1277 C CA . SER A 1 173 ? 9.628 -12.393 8.664 1.00 91.69 173 SER A CA 1
ATOM 1278 C C . SER A 1 173 ? 8.539 -13.379 9.123 1.00 91.69 173 SER A C 1
ATOM 1280 O O . SER A 1 173 ? 7.344 -13.084 9.107 1.00 91.69 173 SER A O 1
ATOM 1282 N N . GLN A 1 174 ? 8.950 -14.580 9.545 1.00 92.19 174 GLN A N 1
ATOM 1283 C CA . GLN A 1 174 ? 8.005 -15.563 10.086 1.00 92.19 174 GLN A CA 1
ATOM 1284 C C . GLN A 1 174 ? 7.282 -15.024 11.326 1.00 92.19 174 GLN A C 1
ATOM 1286 O O . GLN A 1 174 ? 6.136 -15.388 11.550 1.00 92.19 174 GLN A O 1
ATOM 1291 N N . GLU A 1 175 ? 7.942 -14.162 12.103 1.00 92.19 175 GLU A N 1
ATOM 1292 C CA . GLU A 1 175 ? 7.348 -13.493 13.258 1.00 92.19 175 GLU A CA 1
ATOM 1293 C C . GLU A 1 175 ? 6.126 -12.673 12.835 1.00 92.19 175 GLU A C 1
ATOM 1295 O O . GLU A 1 175 ? 5.035 -12.972 13.300 1.00 92.19 175 GLU A O 1
ATOM 1300 N N . ILE A 1 176 ? 6.274 -11.759 11.867 1.00 94.19 176 ILE A N 1
ATOM 1301 C CA . ILE A 1 176 ? 5.169 -10.922 11.370 1.00 94.19 176 ILE A CA 1
ATOM 1302 C C . ILE A 1 176 ? 4.030 -11.785 10.814 1.00 94.19 176 ILE A C 1
ATOM 1304 O O . ILE A 1 176 ? 2.871 -11.570 11.158 1.00 94.19 176 ILE A O 1
ATOM 1308 N N . ARG A 1 177 ? 4.348 -12.806 10.006 1.00 95.44 177 ARG A N 1
ATOM 1309 C CA . ARG A 1 177 ? 3.329 -13.699 9.420 1.00 95.44 177 ARG A CA 1
ATOM 1310 C C . ARG A 1 177 ? 2.604 -14.561 10.452 1.00 95.44 177 ARG A C 1
ATOM 1312 O O . ARG A 1 177 ? 1.483 -14.986 10.206 1.00 95.44 177 ARG A O 1
ATOM 1319 N N . ALA A 1 178 ? 3.241 -14.862 11.582 1.00 95.62 178 ALA A N 1
ATOM 1320 C CA . ALA A 1 178 ? 2.644 -15.639 12.666 1.00 95.62 178 ALA A CA 1
ATOM 1321 C C . ALA A 1 178 ? 1.906 -14.766 13.695 1.00 95.62 178 ALA A C 1
ATOM 1323 O O . ALA A 1 178 ? 1.233 -15.308 14.569 1.00 95.62 178 ALA A O 1
ATOM 1324 N N . SER A 1 179 ? 2.029 -13.438 13.608 1.00 94.88 179 SER A N 1
ATOM 1325 C CA . SER A 1 179 ? 1.384 -12.490 14.521 1.00 94.88 179 SER A CA 1
ATOM 1326 C C . SER A 1 179 ? -0.072 -12.159 14.168 1.00 94.88 179 SER A C 1
ATOM 1328 O O . SER A 1 179 ? -0.720 -11.431 14.920 1.00 94.88 179 SER A O 1
ATOM 1330 N N . GLY A 1 180 ? -0.583 -12.701 13.059 1.00 95.38 180 GLY A N 1
ATOM 1331 C CA . GLY A 1 180 ? -1.967 -12.565 12.615 1.00 95.38 180 GLY A CA 1
ATOM 1332 C C . GLY A 1 180 ? -2.385 -11.123 12.320 1.00 95.38 180 GLY A C 1
ATOM 1333 O O . GLY A 1 180 ? -1.616 -10.337 11.763 1.00 95.38 180 GLY A O 1
ATOM 1334 N N . GLY A 1 181 ? -3.619 -10.767 12.679 1.00 96.12 181 GLY A N 1
ATOM 1335 C CA . GLY A 1 181 ? -4.127 -9.399 12.562 1.00 96.12 181 GLY A CA 1
ATOM 1336 C C . GLY A 1 181 ? -4.291 -8.955 11.110 1.00 96.12 181 GLY A C 1
ATOM 1337 O O . GLY A 1 181 ? -5.002 -9.593 10.335 1.00 96.12 181 GLY A O 1
ATOM 1338 N N . PHE A 1 182 ? -3.632 -7.864 10.721 1.00 97.12 182 PHE A N 1
ATOM 1339 C CA . PHE A 1 182 ? -3.759 -7.299 9.376 1.00 97.12 182 PHE A CA 1
ATOM 1340 C C . PHE A 1 182 ? -3.152 -8.212 8.305 1.00 97.12 182 PHE A C 1
ATOM 1342 O O . PHE A 1 182 ? -3.644 -8.240 7.182 1.00 97.12 182 PHE A O 1
ATOM 1349 N N . TYR A 1 183 ? -2.136 -9.013 8.642 1.00 97.50 183 TYR A N 1
ATOM 1350 C CA . TYR A 1 183 ? -1.631 -10.036 7.724 1.00 97.50 183 TYR A CA 1
ATOM 1351 C C . TYR A 1 183 ? -2.722 -11.058 7.360 1.00 97.50 183 TYR A C 1
ATOM 1353 O O . TYR A 1 183 ? -2.908 -11.375 6.185 1.00 97.50 183 TYR A O 1
ATOM 1361 N N . ASP A 1 184 ? -3.496 -11.518 8.347 1.00 97.44 184 ASP A N 1
ATOM 1362 C CA . ASP A 1 184 ? -4.599 -12.452 8.106 1.00 97.44 184 ASP A CA 1
ATOM 1363 C C . ASP A 1 184 ? -5.752 -11.781 7.348 1.00 97.44 184 ASP A C 1
ATOM 1365 O O . ASP A 1 184 ? -6.344 -12.404 6.471 1.00 97.44 184 ASP A O 1
ATOM 1369 N N . ALA A 1 185 ? -6.035 -10.504 7.629 1.00 97.50 185 ALA A N 1
ATOM 1370 C CA . ALA A 1 185 ? -7.036 -9.732 6.890 1.00 97.50 185 ALA A CA 1
ATOM 1371 C C . ALA A 1 185 ? -6.657 -9.570 5.406 1.00 97.50 185 ALA A C 1
ATOM 1373 O O . ALA A 1 185 ? -7.485 -9.800 4.527 1.00 97.50 185 ALA A O 1
ATOM 1374 N N . ALA A 1 186 ? -5.393 -9.247 5.111 1.00 97.81 186 ALA A N 1
ATOM 1375 C CA . ALA A 1 186 ? -4.879 -9.185 3.743 1.00 97.81 186 ALA A CA 1
ATOM 1376 C C . ALA A 1 186 ? -4.958 -10.548 3.040 1.00 97.81 186 ALA A C 1
ATOM 1378 O O . ALA A 1 186 ? -5.357 -10.618 1.880 1.00 97.81 186 ALA A O 1
ATOM 1379 N N . ARG A 1 187 ? -4.628 -11.637 3.746 1.00 97.69 187 ARG A N 1
ATOM 1380 C CA . ARG A 1 187 ? -4.768 -13.003 3.224 1.00 97.69 187 ARG A CA 1
ATOM 1381 C C . ARG A 1 187 ? -6.225 -13.363 2.928 1.00 97.69 187 ARG A C 1
ATOM 1383 O O . ARG A 1 187 ? -6.486 -14.011 1.922 1.00 97.69 187 ARG A O 1
ATOM 1390 N N . GLY A 1 188 ? -7.153 -12.949 3.791 1.00 97.19 188 GLY A N 1
ATOM 1391 C CA . GLY A 1 188 ? -8.591 -13.114 3.584 1.00 97.19 188 GLY A CA 1
ATOM 1392 C C . GLY A 1 188 ? -9.067 -12.394 2.325 1.00 97.19 188 GLY A C 1
ATOM 1393 O O . GLY A 1 188 ? -9.674 -13.024 1.467 1.00 97.19 188 GLY A O 1
ATOM 1394 N N . LEU A 1 189 ? -8.699 -11.118 2.165 1.00 96.44 189 LEU A N 1
ATOM 1395 C CA . LEU A 1 189 ? -8.999 -10.342 0.957 1.00 96.44 189 LEU A CA 1
ATOM 1396 C C . LEU A 1 189 ? -8.412 -10.961 -0.316 1.00 96.44 189 LEU A C 1
ATOM 1398 O O . LEU A 1 189 ? -9.073 -10.966 -1.349 1.00 96.44 189 LEU A O 1
ATOM 1402 N N . ALA A 1 190 ? -7.189 -11.492 -0.244 1.00 97.69 190 ALA A N 1
ATOM 1403 C CA . ALA A 1 190 ? -6.503 -12.093 -1.388 1.00 97.69 190 ALA A CA 1
ATOM 1404 C C . ALA A 1 190 ? -7.208 -13.349 -1.932 1.00 97.69 190 ALA A C 1
ATOM 1406 O O . ALA A 1 190 ? -6.956 -13.739 -3.069 1.00 97.69 190 ALA A O 1
ATOM 1407 N N . ALA A 1 191 ? -8.079 -13.982 -1.137 1.00 97.12 191 ALA A N 1
ATOM 1408 C CA . ALA A 1 191 ? -8.863 -15.140 -1.561 1.00 97.12 191 ALA A CA 1
ATOM 1409 C C . ALA A 1 191 ? -9.996 -14.783 -2.541 1.00 97.12 191 ALA A C 1
ATOM 1411 O O . ALA A 1 191 ? -10.564 -15.679 -3.165 1.00 97.12 191 ALA A O 1
ATOM 1412 N N . ASP A 1 192 ? -10.339 -13.500 -2.679 1.00 96.25 192 ASP A N 1
ATOM 1413 C CA . ASP A 1 192 ? -11.305 -13.042 -3.671 1.00 96.25 192 ASP A CA 1
ATOM 1414 C C . ASP A 1 192 ? -10.666 -13.006 -5.069 1.00 96.25 192 ASP A C 1
ATOM 1416 O O . ASP A 1 192 ? -9.613 -12.399 -5.267 1.00 96.25 192 ASP A O 1
ATOM 1420 N N . GLU A 1 193 ? -11.307 -13.621 -6.065 1.00 92.56 193 GLU A N 1
ATOM 1421 C CA . GLU A 1 193 ? -10.790 -13.698 -7.442 1.00 92.56 193 GLU A CA 1
ATOM 1422 C C . GLU A 1 193 ? -10.646 -12.325 -8.121 1.00 92.56 193 GLU A C 1
ATOM 1424 O O . GLU A 1 193 ? -9.893 -12.188 -9.086 1.00 92.56 193 GLU A O 1
ATOM 1429 N N . SER A 1 194 ? -11.368 -11.311 -7.632 1.00 90.25 194 SER A N 1
ATOM 1430 C CA . SER A 1 194 ? -11.308 -9.933 -8.131 1.00 90.25 194 SER A CA 1
ATOM 1431 C C . SER A 1 194 ? -10.335 -9.039 -7.359 1.00 90.25 194 SER A C 1
ATOM 1433 O O . SER A 1 194 ? -10.157 -7.871 -7.713 1.00 90.25 194 SER A O 1
ATOM 1435 N N . SER A 1 195 ? -9.685 -9.574 -6.323 1.00 94.69 195 SER A N 1
ATOM 1436 C CA . SER A 1 195 ? -8.637 -8.863 -5.599 1.00 94.69 195 SER A CA 1
ATOM 1437 C C . SER A 1 195 ? -7.341 -8.785 -6.409 1.00 94.69 195 SER A C 1
ATOM 1439 O O . SER A 1 195 ? -7.111 -9.550 -7.348 1.00 94.69 195 SER A O 1
ATOM 1441 N N . SER A 1 196 ? -6.455 -7.880 -6.013 1.00 94.38 196 SER A N 1
ATOM 1442 C CA . SER A 1 196 ? -5.091 -7.765 -6.526 1.00 94.38 196 SER A CA 1
ATOM 1443 C C . SER A 1 196 ? -4.113 -7.513 -5.389 1.00 94.38 196 SER A C 1
ATOM 1445 O O . SER A 1 196 ? -4.494 -6.963 -4.355 1.00 94.38 196 SER A O 1
ATOM 1447 N N . MET A 1 197 ? -2.843 -7.864 -5.574 1.00 95.00 197 MET A N 1
ATOM 1448 C CA . MET A 1 197 ? -1.771 -7.411 -4.697 1.00 95.00 197 MET A CA 1
ATOM 1449 C C . MET A 1 197 ? -0.743 -6.588 -5.450 1.00 95.00 197 MET A C 1
ATOM 1451 O O . MET A 1 197 ? -0.498 -6.771 -6.641 1.00 95.00 197 MET A O 1
ATOM 1455 N N . SER A 1 198 ? -0.055 -5.756 -4.682 1.00 93.38 198 SER A N 1
ATOM 1456 C CA . SER A 1 198 ? 1.153 -5.089 -5.118 1.00 93.38 198 SER A CA 1
ATOM 1457 C C . SER A 1 198 ? 2.217 -5.121 -4.034 1.00 93.38 198 SER A C 1
ATOM 1459 O O . SER A 1 198 ? 1.912 -4.961 -2.850 1.00 93.38 198 SER A O 1
ATOM 1461 N N . PHE A 1 199 ? 3.469 -5.252 -4.443 1.00 94.31 199 PHE A N 1
ATOM 1462 C CA . PHE A 1 199 ? 4.625 -4.964 -3.615 1.00 94.31 199 PHE A CA 1
ATOM 1463 C C . PHE A 1 199 ? 5.418 -3.806 -4.217 1.00 94.31 199 PHE A C 1
ATOM 1465 O O . PHE A 1 199 ? 5.686 -3.815 -5.416 1.00 94.31 199 PHE A O 1
ATOM 1472 N N . ALA A 1 200 ? 5.817 -2.834 -3.400 1.00 89.44 200 ALA A N 1
ATOM 1473 C CA . ALA A 1 200 ? 6.588 -1.676 -3.830 1.00 89.44 200 ALA A CA 1
ATOM 1474 C C . ALA A 1 200 ? 7.841 -1.457 -2.971 1.00 89.44 200 ALA A C 1
ATOM 1476 O O . ALA A 1 200 ? 7.810 -1.614 -1.748 1.00 89.44 200 ALA A O 1
ATOM 1477 N N . ILE A 1 201 ? 8.922 -1.036 -3.633 1.00 85.50 201 ILE A N 1
ATOM 1478 C CA . ILE A 1 201 ? 10.143 -0.492 -3.027 1.00 85.50 201 ILE A CA 1
ATOM 1479 C C . ILE A 1 201 ? 10.303 0.937 -3.536 1.00 85.50 201 ILE A C 1
ATOM 1481 O O . ILE A 1 201 ? 10.413 1.149 -4.745 1.00 85.50 201 ILE A O 1
ATOM 1485 N N . ILE A 1 202 ? 10.316 1.915 -2.635 1.00 79.56 202 ILE A N 1
ATOM 1486 C CA . ILE A 1 202 ? 10.336 3.341 -2.990 1.00 79.56 202 ILE A CA 1
ATOM 1487 C C . ILE A 1 202 ? 11.678 3.970 -2.591 1.00 79.56 202 ILE A C 1
ATOM 1489 O O . ILE A 1 202 ? 12.222 3.665 -1.528 1.00 79.56 202 ILE A O 1
ATOM 1493 N N . ARG A 1 203 ? 12.220 4.857 -3.439 1.00 71.94 203 ARG A N 1
ATOM 1494 C CA . ARG A 1 203 ? 13.450 5.616 -3.152 1.00 71.94 203 ARG A CA 1
ATOM 1495 C C . ARG A 1 203 ? 13.197 6.737 -2.130 1.00 71.94 203 ARG A C 1
ATOM 1497 O O . ARG A 1 203 ? 12.136 7.349 -2.114 1.00 71.94 203 ARG A O 1
ATOM 1504 N N . GLY A 1 204 ? 14.214 7.069 -1.325 1.00 61.47 204 GLY A N 1
ATOM 1505 C CA . GLY A 1 204 ? 14.158 8.121 -0.286 1.00 61.47 204 GLY A CA 1
ATOM 1506 C C . GLY A 1 204 ? 14.401 7.617 1.144 1.00 61.47 204 GLY A C 1
ATOM 1507 O O . GLY A 1 204 ? 14.213 8.358 2.106 1.00 61.47 204 GLY A O 1
ATOM 1508 N N . GLY A 1 205 ? 14.837 6.362 1.257 1.00 60.12 205 GLY A N 1
ATOM 1509 C CA . GLY A 1 205 ? 14.846 5.522 2.454 1.00 60.12 205 GLY A CA 1
ATOM 1510 C C . GLY A 1 205 ? 14.056 4.260 2.104 1.00 60.12 205 GLY A C 1
ATOM 1511 O O . GLY A 1 205 ? 13.048 4.407 1.414 1.00 60.12 205 GLY A O 1
ATOM 1512 N N . PRO A 1 206 ? 14.502 3.044 2.468 1.00 63.53 206 PRO A N 1
ATOM 1513 C CA . PRO A 1 206 ? 13.808 1.838 2.043 1.00 63.53 206 PRO A CA 1
ATOM 1514 C C . PRO A 1 206 ? 12.400 1.875 2.631 1.00 63.53 206 PRO A C 1
ATOM 1516 O O . PRO A 1 206 ? 12.247 1.710 3.830 1.00 63.53 206 PRO A O 1
ATOM 1519 N N . LEU A 1 207 ? 11.386 2.180 1.825 1.00 81.00 207 LEU A N 1
ATOM 1520 C CA . LEU A 1 207 ? 9.987 2.020 2.193 1.00 81.00 207 LEU A CA 1
ATOM 1521 C C . LEU A 1 207 ? 9.469 0.846 1.380 1.00 81.00 207 LEU A C 1
ATOM 1523 O O . LEU A 1 207 ? 9.336 0.928 0.157 1.00 81.00 207 LEU A O 1
ATOM 1527 N N . TYR A 1 208 ? 9.229 -0.245 2.091 1.00 86.69 208 TYR A N 1
ATOM 1528 C CA . TYR A 1 208 ? 8.675 -1.473 1.559 1.00 86.69 208 TYR A CA 1
ATOM 1529 C C . TYR A 1 208 ? 7.180 -1.490 1.839 1.00 86.69 208 TYR A C 1
ATOM 1531 O O . TYR A 1 208 ? 6.781 -1.265 2.982 1.00 86.69 208 TYR A O 1
ATOM 1539 N N . GLN A 1 209 ? 6.360 -1.760 0.826 1.00 88.25 209 GLN A N 1
ATOM 1540 C CA . GLN A 1 209 ? 4.907 -1.816 0.977 1.00 88.25 209 GLN A CA 1
ATOM 1541 C C . GLN A 1 209 ? 4.354 -3.051 0.289 1.00 88.25 209 GLN A C 1
ATOM 1543 O O . GLN A 1 209 ? 4.538 -3.217 -0.910 1.00 88.25 209 GLN A O 1
ATOM 1548 N N . LEU A 1 210 ? 3.661 -3.897 1.039 1.00 93.12 210 LEU A N 1
ATOM 1549 C CA . LEU A 1 210 ? 2.896 -5.024 0.529 1.00 93.12 210 LEU A CA 1
ATOM 1550 C C . LEU A 1 210 ? 1.415 -4.730 0.755 1.00 93.12 210 LEU A C 1
ATOM 1552 O O . LEU A 1 210 ? 0.973 -4.636 1.898 1.00 93.12 210 LEU A O 1
ATOM 1556 N N . LYS A 1 211 ? 0.661 -4.593 -0.329 1.00 94.94 211 LYS A N 1
ATOM 1557 C CA . LYS A 1 211 ? -0.754 -4.226 -0.317 1.00 94.94 211 LYS A CA 1
ATOM 1558 C C . LYS A 1 211 ? -1.583 -5.297 -1.006 1.00 94.94 211 LYS A C 1
ATOM 1560 O O . LYS A 1 211 ? -1.182 -5.784 -2.057 1.00 94.94 211 LYS A O 1
ATOM 1565 N N . VAL A 1 212 ? -2.741 -5.614 -0.438 1.00 95.38 212 VAL A N 1
ATOM 1566 C CA . VAL A 1 212 ? -3.827 -6.348 -1.101 1.00 95.38 212 VAL A CA 1
ATOM 1567 C C . VAL A 1 212 ? -5.025 -5.417 -1.194 1.00 95.38 212 VAL A C 1
ATOM 1569 O O . VAL A 1 212 ? -5.344 -4.740 -0.218 1.00 95.38 212 VAL A O 1
ATOM 1572 N N . SER A 1 213 ? -5.674 -5.367 -2.350 1.00 93.19 213 SER A N 1
ATOM 1573 C CA . SER A 1 213 ? -6.849 -4.541 -2.618 1.00 93.19 213 SER A CA 1
ATOM 1574 C C . SER A 1 213 ? -7.961 -5.356 -3.263 1.00 93.19 213 SER A C 1
ATOM 1576 O O . SER A 1 213 ? -7.711 -6.283 -4.027 1.00 93.19 213 SER A O 1
ATOM 1578 N N . LEU A 1 214 ? -9.200 -4.981 -2.969 1.00 91.56 214 LEU A N 1
ATOM 1579 C CA . LEU A 1 214 ? -10.412 -5.537 -3.547 1.00 91.56 214 LEU A CA 1
ATOM 1580 C C . LEU A 1 214 ? -11.338 -4.381 -3.924 1.00 91.56 214 LEU A C 1
ATOM 1582 O O . LEU A 1 214 ? -11.797 -3.637 -3.052 1.00 91.56 214 LEU A O 1
ATOM 1586 N N . VAL A 1 215 ? -11.608 -4.233 -5.220 1.00 86.94 215 VAL A N 1
ATOM 1587 C CA . VAL A 1 215 ? -12.537 -3.223 -5.737 1.00 86.94 215 VAL A CA 1
ATOM 1588 C C . VAL A 1 215 ? -13.922 -3.842 -5.848 1.00 86.94 215 VAL A C 1
ATOM 1590 O O . VAL A 1 215 ? -14.142 -4.780 -6.609 1.00 86.94 215 VAL A O 1
ATOM 1593 N N . GLN A 1 216 ? -14.871 -3.294 -5.101 1.00 87.62 216 GLN A N 1
ATOM 1594 C CA . GLN A 1 216 ? -16.259 -3.733 -5.081 1.00 87.62 216 GLN A CA 1
ATOM 1595 C C . GLN A 1 216 ? -17.120 -2.684 -5.782 1.00 87.62 216 GLN A C 1
ATOM 1597 O O . GLN A 1 216 ? -17.101 -1.503 -5.433 1.00 87.62 216 GLN A O 1
ATOM 1602 N N . GLY A 1 217 ? -17.865 -3.116 -6.799 1.00 83.88 217 GLY A N 1
ATOM 1603 C CA . GLY A 1 217 ? -18.786 -2.246 -7.523 1.00 83.88 217 GLY A CA 1
ATOM 1604 C C . GLY A 1 217 ? -20.071 -1.990 -6.737 1.00 83.88 217 GLY A C 1
ATOM 1605 O O . GLY A 1 217 ? -20.611 -2.891 -6.094 1.00 83.88 217 GLY A O 1
ATOM 1606 N N . GLY A 1 218 ? -20.600 -0.775 -6.854 1.00 79.38 218 GLY A N 1
ATOM 1607 C CA . GLY A 1 218 ? -21.850 -0.348 -6.235 1.00 79.38 218 GLY A CA 1
ATOM 1608 C C . GLY A 1 218 ? -21.680 0.880 -5.345 1.00 79.38 218 GLY A C 1
ATOM 1609 O O . GLY A 1 218 ? -20.619 1.140 -4.781 1.00 79.38 218 GLY A O 1
ATOM 1610 N N . SER A 1 219 ? -22.754 1.657 -5.205 1.00 74.50 219 SER A N 1
ATOM 1611 C CA . SER A 1 219 ? -22.785 2.736 -4.220 1.00 74.50 219 SER A CA 1
ATOM 1612 C C . SER A 1 219 ? -22.897 2.124 -2.818 1.00 74.50 219 SER A C 1
ATOM 1614 O O . SER A 1 219 ? -23.804 1.311 -2.604 1.00 74.50 219 SER A O 1
ATOM 1616 N N . PRO A 1 220 ? -22.028 2.498 -1.862 1.00 80.81 220 PRO A N 1
ATOM 1617 C CA . PRO A 1 220 ? -22.227 2.092 -0.479 1.00 80.81 220 PRO A CA 1
ATOM 1618 C C . PRO A 1 220 ? -23.555 2.658 0.035 1.00 80.81 220 PRO A C 1
ATOM 1620 O O . PRO A 1 220 ? -24.051 3.673 -0.461 1.00 80.81 220 PRO A O 1
ATOM 1623 N N . GLY A 1 221 ? -24.136 2.005 1.042 1.00 84.12 221 GLY A N 1
ATOM 1624 C CA . GLY A 1 221 ? -25.233 2.607 1.797 1.00 84.12 221 GLY A CA 1
ATOM 1625 C C . GLY A 1 221 ? -24.776 3.847 2.575 1.00 84.12 221 GLY A C 1
ATOM 1626 O O . GLY A 1 221 ? -23.588 4.158 2.644 1.00 84.12 221 GLY A O 1
AT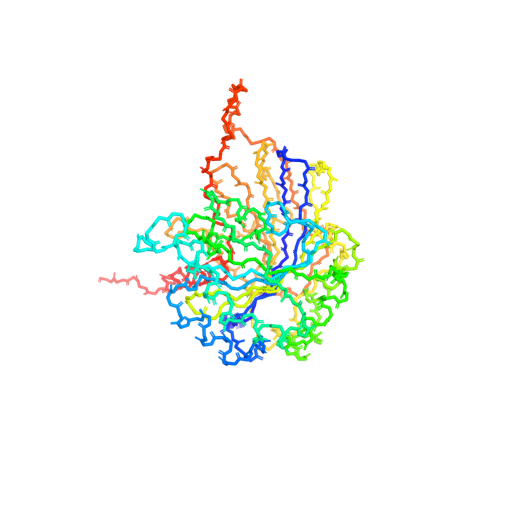OM 1627 N N . ASP A 1 222 ? -25.720 4.517 3.238 1.00 88.62 222 ASP A N 1
ATOM 1628 C CA . ASP A 1 222 ? -25.446 5.711 4.059 1.00 88.62 222 ASP A CA 1
ATOM 1629 C C . ASP A 1 222 ? -24.528 5.426 5.263 1.00 88.62 222 ASP A C 1
ATOM 1631 O O . ASP A 1 222 ? -24.018 6.345 5.900 1.00 88.62 222 ASP A O 1
ATOM 1635 N N . VAL A 1 223 ? -24.328 4.152 5.604 1.00 90.50 223 VAL A N 1
ATOM 1636 C CA . VAL A 1 223 ? -23.432 3.710 6.671 1.00 90.50 223 VAL A CA 1
ATOM 1637 C C . VAL A 1 223 ? -22.422 2.735 6.087 1.00 90.50 223 VAL A C 1
ATOM 1639 O O . VAL A 1 223 ? -22.784 1.686 5.557 1.00 90.50 223 VAL A O 1
ATOM 1642 N N . ILE A 1 224 ? -21.148 3.082 6.219 1.00 91.31 224 ILE A N 1
ATOM 1643 C CA . ILE A 1 224 ? -20.014 2.225 5.908 1.00 91.31 224 ILE A CA 1
ATOM 1644 C C . ILE A 1 224 ? -19.594 1.514 7.183 1.00 91.31 224 ILE A C 1
ATOM 1646 O O . ILE A 1 224 ? -19.350 2.142 8.214 1.00 91.31 224 ILE A O 1
ATOM 1650 N N . ASN A 1 225 ? -19.432 0.204 7.072 1.00 93.62 225 ASN A N 1
ATOM 1651 C CA . ASN A 1 225 ? -18.735 -0.604 8.048 1.00 93.62 225 ASN A CA 1
ATOM 1652 C C . ASN A 1 225 ? -17.459 -1.168 7.405 1.00 93.62 225 ASN A C 1
ATOM 1654 O O . ASN A 1 225 ? -17.552 -2.072 6.574 1.00 93.62 225 ASN A O 1
ATOM 1658 N N . PRO A 1 226 ? -16.268 -0.655 7.750 1.00 93.50 226 PRO A N 1
ATOM 1659 C CA . PRO A 1 226 ? -15.033 -1.026 7.075 1.00 93.50 226 PRO A CA 1
ATOM 1660 C C . PRO A 1 226 ? -14.745 -2.524 7.088 1.00 93.50 226 PRO A C 1
ATOM 1662 O O . PRO A 1 226 ? -14.254 -3.054 6.095 1.00 93.50 226 PRO A O 1
ATOM 1665 N N . LEU A 1 227 ? -15.082 -3.224 8.178 1.00 95.38 227 LEU A N 1
ATOM 1666 C CA . LEU A 1 227 ? -14.777 -4.651 8.278 1.00 95.38 227 LEU A CA 1
ATOM 1667 C C . LEU A 1 227 ? -15.626 -5.507 7.329 1.00 95.38 227 LEU A C 1
ATOM 1669 O O . LEU A 1 227 ? -15.155 -6.550 6.892 1.00 95.38 227 LEU A O 1
ATOM 1673 N N . GLU A 1 228 ? -16.825 -5.053 6.949 1.00 94.06 228 GLU A N 1
ATOM 1674 C CA . GLU A 1 228 ? -17.645 -5.750 5.947 1.00 94.06 228 GLU A CA 1
ATOM 1675 C C . GLU A 1 228 ? -16.949 -5.756 4.582 1.00 94.06 228 GLU A C 1
ATOM 1677 O O . GLU A 1 228 ? -16.850 -6.802 3.944 1.00 94.06 228 GLU A O 1
ATOM 1682 N N . TYR A 1 229 ? -16.381 -4.618 4.173 1.00 93.69 229 TYR A N 1
ATOM 1683 C CA . TYR A 1 229 ? -15.632 -4.510 2.918 1.00 93.69 229 TYR A CA 1
ATOM 1684 C C . TYR A 1 229 ? -14.278 -5.227 2.975 1.00 93.69 229 TYR A C 1
ATOM 1686 O O . TYR A 1 229 ? -13.827 -5.751 1.960 1.00 93.69 229 TYR A O 1
ATOM 1694 N N . LEU A 1 230 ? -13.655 -5.290 4.157 1.00 93.81 230 LEU A N 1
ATOM 1695 C CA . LEU A 1 230 ? -12.438 -6.068 4.417 1.00 93.81 230 LEU A CA 1
ATOM 1696 C C . LEU A 1 230 ? -12.703 -7.579 4.572 1.00 93.81 230 LEU A C 1
ATOM 1698 O O . LEU A 1 230 ? -11.762 -8.329 4.817 1.00 93.81 230 LEU A O 1
ATOM 1702 N N . GLN A 1 231 ? -13.963 -8.022 4.463 1.00 93.44 231 GLN A N 1
ATOM 1703 C CA . GLN A 1 231 ? -14.386 -9.416 4.636 1.00 93.44 231 GLN A CA 1
ATOM 1704 C C . GLN A 1 231 ? -13.984 -10.013 6.004 1.00 93.44 231 GLN A C 1
ATOM 1706 O O . GLN A 1 231 ? -13.624 -11.185 6.113 1.00 93.44 231 GLN A O 1
ATOM 1711 N N . ALA A 1 232 ? -14.063 -9.208 7.069 1.00 93.69 232 ALA A N 1
ATOM 1712 C CA . ALA A 1 232 ? -13.683 -9.584 8.429 1.00 93.69 232 ALA A CA 1
ATOM 1713 C C . ALA A 1 232 ? -14.818 -9.335 9.440 1.00 93.69 232 ALA A C 1
ATOM 1715 O O . ALA A 1 232 ? -15.523 -8.332 9.390 1.00 93.69 232 ALA A O 1
ATOM 1716 N N . GLU A 1 233 ? -14.976 -10.224 10.424 1.00 92.62 233 GLU A N 1
ATOM 1717 C CA . GLU A 1 233 ? -15.901 -9.988 11.549 1.00 92.62 233 GLU A CA 1
ATOM 1718 C C . GLU A 1 233 ? -15.250 -9.157 12.663 1.00 92.62 233 GLU A C 1
ATOM 1720 O O . GLU A 1 233 ? -15.901 -8.367 13.350 1.00 92.62 233 GLU A O 1
ATOM 1725 N N . THR A 1 234 ? -13.952 -9.364 12.871 1.00 95.69 234 THR A N 1
ATOM 1726 C CA . THR A 1 234 ? -13.138 -8.704 13.892 1.00 95.69 234 THR A CA 1
ATOM 1727 C C . THR A 1 234 ? -11.744 -8.488 13.331 1.00 95.69 234 THR A C 1
ATOM 1729 O O . THR A 1 234 ? -11.183 -9.381 12.699 1.00 95.69 234 THR A O 1
ATOM 1732 N N . LEU A 1 235 ? -11.177 -7.314 13.589 1.00 97.19 235 LEU A N 1
ATOM 1733 C CA . LEU A 1 235 ? -9.801 -6.996 13.244 1.00 97.19 235 LEU A CA 1
ATOM 1734 C C . LEU A 1 235 ? -8.972 -6.894 14.520 1.00 97.19 235 LEU A C 1
ATOM 1736 O O . LEU A 1 235 ? -9.278 -6.103 15.417 1.00 97.19 235 LEU A O 1
ATOM 1740 N N . HIS A 1 236 ? -7.924 -7.707 14.589 1.00 96.56 236 HIS A N 1
ATOM 1741 C CA . HIS A 1 236 ? -6.942 -7.688 15.664 1.00 96.56 236 HIS A CA 1
ATOM 1742 C C . HIS A 1 236 ? -5.713 -6.888 15.235 1.00 96.56 236 HIS A C 1
ATOM 1744 O O . HIS A 1 236 ? -5.272 -6.980 14.089 1.00 96.56 236 HIS A O 1
ATOM 1750 N N . ARG A 1 237 ? -5.130 -6.144 16.174 1.00 95.31 237 ARG A N 1
ATOM 1751 C CA . ARG A 1 237 ? -3.758 -5.653 16.031 1.00 95.31 237 ARG A CA 1
ATOM 1752 C C . ARG A 1 237 ? -2.818 -6.847 15.998 1.00 95.31 237 ARG A C 1
ATOM 1754 O O . ARG A 1 237 ? -3.050 -7.829 16.704 1.00 95.31 237 ARG A O 1
ATOM 1761 N N . SER A 1 238 ? -1.761 -6.752 15.207 1.00 95.50 238 SER A N 1
ATOM 1762 C CA . SER A 1 238 ? -0.754 -7.802 15.151 1.00 95.50 238 SER A CA 1
ATOM 1763 C C . SER A 1 238 ? -0.069 -7.992 16.508 1.00 95.50 238 SER A C 1
ATOM 1765 O O . SER A 1 238 ? 0.359 -7.031 17.158 1.00 95.50 238 SER A O 1
ATOM 1767 N N . GLU A 1 239 ? 0.114 -9.252 16.910 1.00 95.94 239 GLU A N 1
ATOM 1768 C CA . GLU A 1 239 ? 0.890 -9.618 18.104 1.00 95.94 239 GLU A CA 1
ATOM 1769 C C . GLU A 1 239 ? 2.368 -9.196 18.006 1.00 95.94 239 GLU A C 1
ATOM 1771 O O . GLU A 1 239 ? 3.076 -9.184 19.015 1.00 95.94 239 GLU A O 1
ATOM 1776 N N . HIS A 1 240 ? 2.834 -8.763 16.829 1.00 93.94 240 HIS A N 1
ATOM 1777 C CA . HIS A 1 240 ? 4.136 -8.122 16.648 1.00 93.94 240 HIS A CA 1
ATOM 1778 C C . HIS A 1 240 ? 4.302 -6.887 17.554 1.00 93.94 240 HIS A C 1
ATOM 1780 O O . HIS A 1 240 ? 5.399 -6.589 18.027 1.00 93.94 240 HIS A O 1
ATOM 1786 N N . PHE A 1 241 ? 3.202 -6.199 17.874 1.00 93.12 241 PHE A N 1
ATOM 1787 C CA . PHE A 1 241 ? 3.199 -5.027 18.748 1.00 93.12 241 PHE A CA 1
ATOM 1788 C C . PHE A 1 241 ? 2.972 -5.358 20.232 1.00 93.12 241 PHE A C 1
ATOM 1790 O O . PHE A 1 241 ? 2.987 -4.451 21.061 1.00 93.12 241 PHE A O 1
ATOM 1797 N N . SER A 1 242 ? 2.820 -6.633 20.610 1.00 91.44 242 SER A N 1
ATOM 1798 C CA . SER A 1 242 ? 2.502 -7.058 21.989 1.00 91.44 242 SER A CA 1
ATOM 1799 C C . SER A 1 242 ? 3.561 -6.661 23.029 1.00 91.44 242 SER A C 1
ATOM 1801 O O . SER A 1 242 ? 3.268 -6.538 24.219 1.00 91.44 242 SER A O 1
ATOM 1803 N N . GLY A 1 243 ? 4.801 -6.411 22.593 1.00 89.00 243 GLY A N 1
ATOM 1804 C CA . GLY A 1 243 ? 5.914 -6.016 23.456 1.00 89.00 243 GLY A CA 1
ATOM 1805 C C . GLY A 1 243 ? 5.880 -4.565 23.955 1.00 89.00 243 GLY A C 1
ATOM 1806 O O . GLY A 1 243 ? 6.838 -4.139 24.608 1.00 89.00 243 GLY A O 1
ATOM 1807 N N . GLY A 1 244 ? 4.856 -3.768 23.630 1.00 89.00 244 GLY A N 1
ATOM 1808 C CA . GLY A 1 244 ? 4.760 -2.374 24.067 1.00 89.00 244 GLY A CA 1
ATOM 1809 C C . GLY A 1 244 ? 3.532 -1.622 23.552 1.00 89.00 244 GLY A C 1
ATOM 1810 O O . GLY A 1 244 ? 2.641 -2.190 22.933 1.00 89.00 244 GLY A O 1
ATOM 1811 N N . PHE A 1 245 ? 3.498 -0.313 23.803 1.00 87.88 245 PHE A N 1
ATOM 1812 C CA . PHE A 1 245 ? 2.395 0.547 23.384 1.00 87.88 245 PHE A CA 1
ATOM 1813 C C . PHE A 1 245 ? 2.697 1.246 22.053 1.00 87.88 245 PHE A C 1
ATOM 1815 O O . PHE A 1 245 ? 3.398 2.258 22.020 1.00 87.88 245 PHE A O 1
ATOM 1822 N N . PHE A 1 246 ? 2.163 0.690 20.961 1.00 86.12 246 PHE A N 1
ATOM 1823 C CA . PHE A 1 246 ? 2.352 1.169 19.579 1.00 86.12 246 PHE A CA 1
ATOM 1824 C C . PHE A 1 246 ? 1.032 1.629 18.923 1.00 86.12 246 PHE A C 1
ATOM 1826 O O . PHE A 1 246 ? 0.599 1.041 17.930 1.00 86.12 246 PHE A O 1
ATOM 1833 N N . PRO A 1 247 ? 0.327 2.621 19.491 1.00 80.81 247 PRO A N 1
ATOM 1834 C CA . PRO A 1 247 ? -1.050 2.958 19.112 1.00 80.81 247 PRO A CA 1
ATOM 1835 C C . PRO A 1 247 ? -1.201 3.452 17.664 1.00 80.81 247 PRO A C 1
ATOM 1837 O O . PRO A 1 247 ? -2.294 3.394 17.121 1.00 80.81 247 PRO A O 1
ATOM 1840 N N . LEU A 1 248 ? -0.115 3.907 17.029 1.00 84.00 248 LEU A N 1
ATOM 1841 C CA . LEU A 1 248 ? -0.115 4.464 15.671 1.00 84.00 248 LEU A CA 1
ATOM 1842 C C . LEU A 1 248 ? 0.414 3.497 14.603 1.00 84.00 248 LEU A C 1
ATOM 1844 O O . LEU A 1 248 ? 0.505 3.862 13.435 1.00 84.00 248 LEU A O 1
ATOM 1848 N N . ASN A 1 249 ? 0.809 2.284 14.995 1.00 88.12 249 ASN A N 1
ATOM 1849 C CA . ASN A 1 249 ? 1.360 1.301 14.065 1.00 88.12 249 ASN A CA 1
ATOM 1850 C C . ASN A 1 249 ? 0.293 0.375 13.467 1.00 88.12 249 ASN A C 1
ATOM 1852 O O . ASN A 1 249 ? 0.600 -0.293 12.487 1.00 88.12 249 ASN A O 1
ATOM 1856 N N . SER A 1 250 ? -0.930 0.384 14.010 1.00 90.50 250 SER A N 1
ATOM 1857 C CA . SER A 1 250 ? -2.093 -0.346 13.497 1.00 90.50 250 SER A CA 1
ATOM 1858 C C . SER A 1 250 ? -3.261 0.622 13.338 1.00 90.50 250 SER A C 1
ATOM 1860 O O . SER A 1 250 ? -3.778 1.115 14.343 1.00 90.50 250 SER A O 1
ATOM 1862 N N . ILE A 1 251 ? -3.681 0.904 12.107 1.00 88.25 251 ILE A N 1
ATOM 1863 C CA . ILE A 1 251 ? -4.737 1.891 11.838 1.00 88.25 251 ILE A CA 1
ATOM 1864 C C . ILE A 1 251 ? -5.797 1.349 10.880 1.00 88.25 251 ILE A C 1
ATOM 1866 O O . ILE A 1 251 ? -5.492 0.589 9.962 1.00 88.25 251 ILE A O 1
ATOM 1870 N N . VAL A 1 252 ? -7.047 1.763 11.088 1.00 92.81 252 VAL A N 1
ATOM 1871 C CA . VAL A 1 252 ? -8.121 1.584 10.101 1.00 92.81 252 VAL A CA 1
ATOM 1872 C C . VAL A 1 252 ? -8.505 2.952 9.565 1.00 92.81 252 VAL A C 1
ATOM 1874 O O . VAL A 1 252 ? -8.653 3.890 10.339 1.00 92.81 252 VAL A O 1
ATOM 1877 N N . GLN A 1 253 ? -8.667 3.078 8.259 1.00 89.81 253 GLN A N 1
ATOM 1878 C CA . GLN A 1 253 ? -8.942 4.341 7.593 1.00 89.81 253 GLN A CA 1
ATOM 1879 C C . GLN A 1 253 ? -10.175 4.215 6.703 1.00 89.81 253 GLN A C 1
ATOM 1881 O O . GLN A 1 253 ? -10.375 3.202 6.032 1.00 89.81 253 GLN A O 1
ATOM 1886 N N . VAL A 1 254 ? -10.988 5.266 6.676 1.00 88.44 254 VAL A N 1
ATOM 1887 C CA . VAL A 1 254 ? -12.081 5.424 5.717 1.00 88.44 254 VAL A CA 1
ATOM 1888 C C . VAL A 1 254 ? -11.903 6.747 5.004 1.00 88.44 254 VAL A C 1
ATOM 1890 O O . VAL A 1 254 ? -11.836 7.790 5.650 1.00 88.44 254 VAL A O 1
ATOM 1893 N N . ALA A 1 255 ? -11.837 6.695 3.679 1.00 85.94 255 ALA A N 1
ATOM 1894 C CA . ALA A 1 255 ? -11.726 7.864 2.824 1.00 85.94 255 ALA A CA 1
ATOM 1895 C C . ALA A 1 255 ? -12.916 7.922 1.862 1.00 85.94 255 ALA A C 1
ATOM 1897 O O . ALA A 1 255 ? -13.375 6.895 1.366 1.00 85.94 255 ALA A O 1
ATOM 1898 N N . VAL A 1 256 ? -13.423 9.121 1.594 1.00 81.88 256 VAL A N 1
ATOM 1899 C CA . VAL A 1 256 ? -14.556 9.365 0.698 1.00 81.88 256 VAL A CA 1
ATOM 1900 C C . VAL A 1 256 ? -14.185 10.481 -0.265 1.00 81.88 256 VAL A C 1
ATOM 1902 O O . VAL A 1 256 ? -13.888 11.601 0.157 1.00 81.88 256 VAL A O 1
ATOM 1905 N N . ILE A 1 257 ? -14.257 10.184 -1.561 1.00 75.62 257 ILE A N 1
ATOM 1906 C CA . ILE A 1 257 ? -14.002 11.134 -2.645 1.00 75.62 257 ILE A CA 1
ATOM 1907 C C . ILE A 1 257 ? -15.260 11.327 -3.505 1.00 75.62 257 ILE A C 1
ATOM 1909 O O . ILE A 1 257 ? -16.024 10.393 -3.758 1.00 75.62 257 ILE A O 1
ATOM 1913 N N . GLY A 1 258 ? -15.488 12.558 -3.975 1.00 68.62 258 GLY A N 1
ATOM 1914 C CA . GLY A 1 258 ? -16.592 12.900 -4.880 1.00 68.62 258 GLY A CA 1
ATOM 1915 C C . GLY A 1 258 ? -17.756 13.653 -4.221 1.00 68.62 258 GLY A C 1
ATOM 1916 O O . GLY A 1 258 ? -17.560 14.508 -3.363 1.00 68.62 258 GLY A O 1
ATOM 1917 N N . LYS A 1 259 ? -18.991 13.406 -4.687 1.00 59.62 259 LYS A N 1
ATOM 1918 C CA . LYS A 1 259 ? -20.199 14.098 -4.195 1.00 59.62 259 LYS A CA 1
ATOM 1919 C C . LYS A 1 259 ? -20.703 13.431 -2.915 1.00 59.62 259 LYS A C 1
ATOM 1921 O O . LYS A 1 259 ? -21.640 12.645 -2.952 1.00 59.62 259 LYS A O 1
ATOM 1926 N N . GLY A 1 260 ? -20.054 13.733 -1.800 1.00 64.81 260 GLY A N 1
ATOM 1927 C CA . GLY A 1 260 ? -20.397 13.200 -0.488 1.00 64.81 260 GLY A CA 1
ATOM 1928 C C . GLY A 1 260 ? -19.343 13.577 0.543 1.00 64.81 260 GLY A C 1
ATOM 1929 O O . GLY A 1 260 ? -18.273 14.077 0.198 1.00 64.81 260 GLY A O 1
ATOM 1930 N N . GLY A 1 261 ? -19.664 13.394 1.814 1.00 77.94 261 GLY A N 1
ATOM 1931 C CA . GLY A 1 261 ? -18.741 13.609 2.919 1.00 77.94 261 GLY A CA 1
ATOM 1932 C C . GLY A 1 261 ? -19.094 12.713 4.091 1.00 77.94 261 GLY A C 1
ATOM 1933 O O . GLY A 1 261 ? -20.134 12.051 4.095 1.00 77.94 261 GLY A O 1
ATOM 1934 N N . ILE A 1 262 ? -18.218 12.704 5.087 1.00 84.50 262 ILE A N 1
ATOM 1935 C CA . ILE A 1 262 ? -18.446 11.968 6.324 1.00 84.50 262 ILE A CA 1
ATOM 1936 C C . ILE A 1 262 ? -19.183 12.896 7.289 1.00 84.50 262 ILE A C 1
ATOM 1938 O O . ILE A 1 262 ? -18.706 13.981 7.608 1.00 84.50 262 ILE A O 1
ATOM 1942 N N . THR A 1 263 ? -20.374 12.490 7.724 1.00 88.25 263 THR A N 1
ATOM 1943 C CA . THR A 1 263 ? -21.245 13.300 8.596 1.00 88.25 263 THR A CA 1
ATOM 1944 C C . THR A 1 263 ? -21.274 12.817 10.039 1.00 88.25 263 THR A C 1
ATOM 1946 O O . THR A 1 263 ? -21.806 13.503 10.910 1.00 88.25 263 THR A O 1
ATOM 1949 N N . GLY A 1 264 ? -20.745 11.626 10.309 1.00 89.12 264 GLY A N 1
ATOM 1950 C CA . GLY A 1 264 ? -20.727 11.053 11.646 1.00 89.12 264 GLY A CA 1
ATOM 1951 C C . GLY A 1 264 ? -19.938 9.758 11.706 1.00 89.12 264 GLY A C 1
ATOM 1952 O O . GLY A 1 264 ? -19.706 9.113 10.688 1.00 89.12 264 GLY A O 1
ATOM 1953 N N . VAL A 1 265 ? -19.535 9.379 12.915 1.00 92.19 265 VAL A N 1
ATOM 1954 C CA . VAL A 1 265 ? -18.775 8.156 13.188 1.00 92.19 265 VAL A CA 1
ATOM 1955 C C . VAL A 1 265 ? -19.146 7.578 14.551 1.00 92.19 265 VAL A C 1
ATOM 1957 O O . VAL A 1 265 ? -19.540 8.312 15.458 1.00 92.19 265 VAL A O 1
ATOM 1960 N N . SER A 1 266 ? -18.990 6.266 14.710 1.00 90.38 266 SER A N 1
ATOM 1961 C CA . SER A 1 266 ? -19.151 5.538 15.974 1.00 90.38 266 SER A CA 1
ATOM 1962 C C . SER A 1 266 ? -17.876 4.741 16.262 1.00 90.38 266 SER A C 1
ATOM 1964 O O . SER A 1 266 ? -17.385 4.101 15.333 1.00 90.38 266 SER A O 1
ATOM 1966 N N . PRO A 1 267 ? -17.315 4.769 17.491 1.00 84.12 267 PRO A N 1
ATOM 1967 C CA . PRO A 1 267 ? -17.889 5.287 18.746 1.00 84.12 267 PRO A CA 1
ATOM 1968 C C . PRO A 1 267 ? -17.815 6.816 18.951 1.00 84.12 267 PRO A C 1
ATOM 1970 O O . PRO A 1 267 ? -18.271 7.306 19.981 1.00 84.12 267 PRO A O 1
ATOM 1973 N N . GLY A 1 268 ? -17.285 7.575 17.990 1.00 89.56 268 GLY A N 1
ATOM 1974 C CA . GLY A 1 268 ? -17.153 9.035 18.057 1.00 89.56 268 GLY A CA 1
ATOM 1975 C C . GLY A 1 268 ? -15.720 9.496 17.800 1.00 89.56 268 GLY A C 1
ATOM 1976 O O . GLY A 1 268 ? -14.850 8.673 17.509 1.00 89.56 268 GLY A O 1
ATOM 1977 N N . LEU A 1 269 ? -15.489 10.808 17.888 1.00 88.75 269 LEU A N 1
ATOM 1978 C CA . LEU A 1 269 ? -14.158 11.399 17.739 1.00 88.75 269 LEU A CA 1
ATOM 1979 C C . LEU A 1 269 ? -13.361 11.306 19.043 1.00 88.75 269 LEU A C 1
ATOM 1981 O O . LEU A 1 269 ? -13.927 11.492 20.120 1.00 88.75 269 LEU A O 1
ATOM 1985 N N . VAL A 1 270 ? -12.055 11.066 18.939 1.00 86.81 270 VAL A N 1
ATOM 1986 C CA . VAL A 1 270 ? -11.123 11.284 20.054 1.00 86.81 270 VAL A CA 1
ATOM 1987 C C . VAL A 1 270 ? -10.819 12.774 20.202 1.00 86.81 270 VAL A C 1
ATOM 1989 O O . VAL A 1 270 ? -10.791 13.512 19.215 1.00 86.81 270 VAL A O 1
ATOM 1992 N N . ASP A 1 271 ? -10.555 13.215 21.431 1.00 80.88 271 ASP A N 1
ATOM 1993 C CA . ASP A 1 271 ? -10.161 14.598 21.699 1.00 80.88 271 ASP A CA 1
ATOM 1994 C C . ASP A 1 271 ? -8.807 14.905 21.043 1.00 80.88 271 ASP A C 1
ATOM 1996 O O . ASP A 1 271 ? -7.822 14.190 21.258 1.00 80.88 271 ASP A O 1
ATOM 2000 N N . PHE A 1 272 ? -8.731 15.999 20.285 1.00 78.25 272 PHE A N 1
ATOM 2001 C CA . PHE A 1 272 ? -7.524 16.420 19.577 1.00 78.25 272 PHE A CA 1
ATOM 2002 C C . PHE A 1 272 ? -7.190 17.899 19.812 1.00 78.25 272 PHE A C 1
ATOM 2004 O O . PHE A 1 272 ? -8.071 18.729 20.023 1.00 78.25 272 PHE A O 1
ATOM 2011 N N . ASP A 1 273 ? -5.902 18.220 19.721 1.00 72.12 273 ASP A N 1
ATOM 2012 C CA . ASP A 1 273 ? -5.364 19.573 19.616 1.00 72.12 273 ASP A CA 1
ATOM 2013 C C . ASP A 1 273 ? -4.879 19.818 18.183 1.00 72.12 273 ASP A C 1
ATOM 2015 O O . ASP A 1 273 ? -4.398 18.907 17.514 1.00 72.12 273 ASP A O 1
ATOM 2019 N N . VAL A 1 274 ? -4.950 21.059 17.703 1.00 71.25 274 VAL A N 1
ATOM 2020 C CA . VAL A 1 274 ? -4.406 21.419 16.385 1.00 71.25 274 VAL A CA 1
ATOM 2021 C C . VAL A 1 274 ? -2.990 21.964 16.545 1.00 71.25 274 VAL A C 1
ATOM 2023 O O . VAL A 1 274 ? -2.770 22.966 17.229 1.00 71.25 274 VAL A O 1
ATOM 2026 N N . VAL A 1 275 ? -2.021 21.332 15.883 1.00 60.59 275 VAL A N 1
ATOM 2027 C CA . VAL A 1 275 ? -0.624 21.785 15.841 1.00 60.59 275 VAL A CA 1
ATOM 2028 C C . VAL A 1 275 ? -0.192 21.906 14.388 1.00 60.59 275 VAL A C 1
ATOM 2030 O O . VAL A 1 275 ? -0.203 20.916 13.669 1.00 60.59 275 VAL A O 1
ATOM 2033 N N . GLU A 1 276 ? 0.224 23.106 13.969 1.00 64.88 276 GLU A N 1
ATOM 2034 C CA . GLU A 1 276 ? 0.653 23.366 12.579 1.00 64.88 276 GLU A CA 1
ATOM 2035 C C . GLU A 1 276 ? -0.414 22.888 11.566 1.00 64.88 276 GLU A C 1
ATOM 2037 O O . GLU A 1 276 ? -0.115 22.136 10.645 1.00 64.88 276 GLU A O 1
ATOM 2042 N N . ASP A 1 277 ? -1.677 23.274 11.802 1.00 63.81 277 ASP A N 1
ATOM 2043 C CA . ASP A 1 277 ? -2.859 22.906 11.001 1.00 63.81 277 ASP A CA 1
ATOM 2044 C C . ASP A 1 277 ? -3.148 21.392 10.913 1.00 63.81 277 ASP A C 1
ATOM 2046 O O . ASP A 1 277 ? -3.974 20.960 10.117 1.00 63.81 277 ASP A O 1
ATOM 2050 N N . THR A 1 278 ? -2.510 20.581 11.766 1.00 59.97 278 THR A N 1
ATOM 2051 C CA . THR A 1 278 ? -2.715 19.127 11.839 1.00 59.97 278 THR A CA 1
ATOM 2052 C C . THR A 1 278 ? -3.455 18.748 13.128 1.00 59.97 278 THR A C 1
ATOM 2054 O O . THR A 1 278 ? -2.989 19.121 14.213 1.00 59.97 278 THR A O 1
ATOM 2057 N N . PRO A 1 279 ? -4.574 18.002 13.061 1.00 65.38 279 PRO A N 1
ATOM 2058 C CA . PRO A 1 279 ? -5.259 17.500 14.248 1.00 65.38 279 PRO A CA 1
ATOM 2059 C C . PRO A 1 279 ? -4.471 16.350 14.893 1.00 65.38 279 PRO A C 1
ATOM 2061 O O . PRO A 1 279 ? -4.153 15.343 14.255 1.00 65.38 279 PRO A O 1
ATOM 2064 N N . ILE A 1 280 ? -4.150 16.515 16.178 1.00 70.75 280 ILE A N 1
ATOM 2065 C CA . ILE A 1 280 ? -3.339 15.612 16.996 1.00 70.75 280 ILE A CA 1
ATOM 2066 C C . ILE A 1 280 ? -4.136 15.108 18.197 1.00 70.75 280 ILE A C 1
ATOM 2068 O O . ILE A 1 280 ? -4.466 15.926 19.052 1.00 70.75 280 ILE A O 1
ATOM 2072 N N . PRO A 1 281 ? -4.405 13.793 18.331 1.00 74.12 281 PRO A N 1
ATOM 2073 C CA . PRO A 1 281 ? -5.046 13.255 19.523 1.00 74.12 281 PRO A CA 1
ATOM 2074 C C . PRO A 1 281 ? -4.290 13.652 20.788 1.00 74.12 281 PRO A C 1
ATOM 2076 O O . PRO A 1 281 ? -3.071 13.488 20.885 1.00 74.12 281 PRO A O 1
ATOM 2079 N N . THR A 1 282 ? -5.032 14.157 21.764 1.00 77.38 282 THR A N 1
ATOM 2080 C CA . THR A 1 282 ? -4.501 14.551 23.076 1.00 77.38 282 THR A CA 1
ATOM 2081 C C . THR A 1 282 ? -4.216 13.350 23.974 1.00 77.38 282 THR A C 1
ATOM 2083 O O . THR A 1 282 ? -3.395 13.441 24.889 1.00 77.38 282 THR A O 1
ATOM 2086 N N . ASP A 1 283 ? -4.871 12.219 23.697 1.00 81.69 283 ASP A N 1
ATOM 2087 C CA . ASP A 1 283 ? -4.731 10.970 24.431 1.00 81.69 283 ASP A CA 1
ATOM 2088 C C . ASP A 1 283 ? -4.764 9.769 23.476 1.00 81.69 283 ASP A C 1
ATOM 2090 O O . ASP A 1 283 ? -5.816 9.346 22.997 1.00 81.69 283 ASP A O 1
ATOM 2094 N N . LEU A 1 284 ? -3.589 9.190 23.216 1.00 83.56 284 LEU A N 1
ATOM 2095 C CA . LEU A 1 284 ? -3.450 8.027 22.338 1.00 83.56 284 LEU A CA 1
ATOM 2096 C C . LEU A 1 284 ? -3.931 6.712 22.972 1.00 83.56 284 LEU A C 1
ATOM 2098 O O . LEU A 1 284 ? -3.932 5.691 22.289 1.00 83.56 284 LEU A O 1
ATOM 2102 N N . THR A 1 285 ? -4.302 6.706 24.258 1.00 87.00 285 THR A N 1
ATOM 2103 C CA . THR A 1 285 ? -4.844 5.518 24.947 1.00 87.00 285 THR A CA 1
ATOM 2104 C C . THR A 1 285 ? -6.325 5.298 24.647 1.00 87.00 285 THR A C 1
ATOM 2106 O O . THR A 1 285 ? -6.826 4.179 24.788 1.00 87.00 285 THR A O 1
ATOM 2109 N N . GLN A 1 286 ? -7.016 6.337 24.174 1.00 89.75 286 GLN A N 1
ATOM 2110 C CA . GLN A 1 286 ? -8.435 6.281 23.861 1.00 89.75 286 GLN A CA 1
ATOM 2111 C C . GLN A 1 286 ? -8.697 5.630 22.507 1.00 89.75 286 GLN A C 1
ATOM 2113 O O . GLN A 1 286 ? -7.964 5.813 21.537 1.00 89.75 286 GLN A O 1
ATOM 2118 N N . THR A 1 287 ? -9.788 4.874 22.451 1.00 91.75 287 THR A N 1
ATOM 2119 C CA . THR A 1 287 ? -10.314 4.312 21.211 1.00 91.75 287 THR A CA 1
ATOM 2120 C C . THR A 1 287 ? -11.293 5.292 20.581 1.00 91.75 287 THR A C 1
ATOM 2122 O O . THR A 1 287 ? -12.195 5.779 21.262 1.00 91.75 287 THR A O 1
ATOM 2125 N N . GLY A 1 288 ? -11.183 5.517 19.277 1.00 91.12 288 GLY A N 1
ATOM 2126 C CA . GLY A 1 288 ? -12.134 6.344 18.542 1.00 91.12 288 GLY A CA 1
ATOM 2127 C C . GLY A 1 288 ? -11.585 6.813 17.207 1.00 91.12 288 GLY A C 1
ATOM 2128 O O . GLY A 1 288 ? -10.520 6.384 16.770 1.00 91.12 288 GLY A O 1
ATOM 2129 N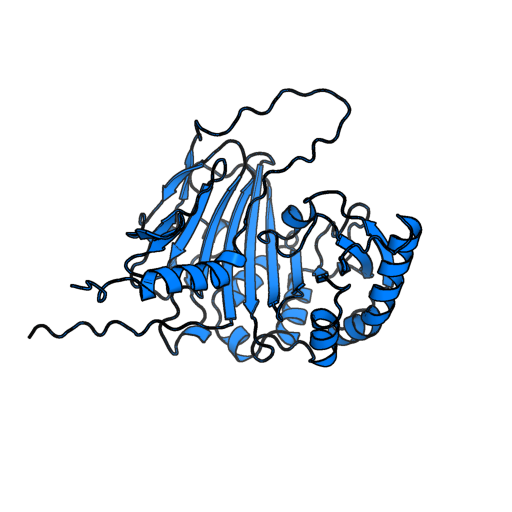 N . TRP A 1 289 ? -12.326 7.693 16.551 1.00 90.56 289 TRP A N 1
ATOM 2130 C CA . TRP A 1 289 ? -11.969 8.219 15.242 1.00 90.56 289 TRP A CA 1
ATOM 2131 C C . TRP A 1 289 ? -11.248 9.557 15.336 1.00 90.56 289 TRP A C 1
ATOM 2133 O O . TRP A 1 289 ? -11.511 10.370 16.217 1.00 90.56 289 TRP A O 1
ATOM 2143 N N . ILE A 1 290 ? -10.374 9.802 14.377 1.00 85.12 290 ILE A N 1
ATOM 2144 C CA . ILE A 1 290 ? -9.685 11.065 14.171 1.00 85.12 290 ILE A CA 1
ATOM 2145 C C . ILE A 1 290 ? -10.138 11.582 12.815 1.00 85.12 290 ILE A C 1
ATOM 2147 O O . ILE A 1 290 ? -10.020 10.867 11.820 1.00 85.12 290 ILE A O 1
ATOM 2151 N N . ASP A 1 291 ? -10.648 12.808 12.788 1.00 83.06 291 ASP A N 1
ATOM 2152 C CA . ASP A 1 291 ? -10.972 13.493 11.542 1.00 83.06 291 ASP A CA 1
ATOM 2153 C C . ASP A 1 291 ? -9.688 14.071 10.935 1.00 83.06 291 ASP A C 1
ATOM 2155 O O . ASP A 1 291 ? -8.993 14.868 11.569 1.00 83.06 291 ASP A O 1
ATOM 2159 N N . GLN A 1 292 ? -9.353 13.610 9.734 1.00 75.00 292 GLN A N 1
ATOM 2160 C CA . GLN A 1 292 ? -8.222 14.070 8.923 1.00 75.00 292 GLN A CA 1
ATOM 2161 C C . GLN A 1 292 ? -8.718 14.655 7.589 1.00 75.00 292 GLN A C 1
ATOM 2163 O O . GLN A 1 292 ? -7.942 14.806 6.648 1.00 75.00 292 GLN A O 1
ATOM 2168 N N . SER A 1 293 ? -10.014 14.971 7.489 1.00 70.94 293 SER A N 1
ATOM 2169 C CA . SER A 1 293 ? -10.646 15.423 6.252 1.00 70.94 293 SER A CA 1
ATOM 2170 C C . SER A 1 293 ? -10.001 16.700 5.710 1.00 70.94 293 SER A C 1
ATOM 2172 O O . SER A 1 293 ? -9.739 17.658 6.441 1.00 70.94 293 SER A O 1
ATOM 2174 N N . ALA A 1 294 ? -9.812 16.732 4.393 1.00 63.97 294 ALA A N 1
ATOM 2175 C CA . ALA A 1 294 ? -9.360 17.901 3.648 1.00 63.97 294 ALA A CA 1
ATOM 2176 C C . ALA A 1 294 ? -10.526 18.530 2.863 1.00 63.97 294 ALA A C 1
ATOM 2178 O O . ALA A 1 294 ? -11.623 17.979 2.763 1.00 63.97 294 ALA A O 1
ATOM 2179 N N . GLU A 1 295 ? -10.311 19.708 2.276 1.00 56.56 295 GLU A N 1
ATOM 2180 C CA . GLU A 1 295 ? -11.350 20.373 1.485 1.00 56.56 295 GLU A CA 1
ATOM 2181 C C . GLU A 1 295 ? -11.766 19.498 0.283 1.00 56.56 295 GLU A C 1
ATOM 2183 O O . GLU A 1 295 ? -10.962 19.194 -0.595 1.00 56.56 295 GLU A O 1
ATOM 2188 N N . GLY A 1 296 ? -13.033 19.067 0.256 1.00 55.56 296 GLY A N 1
ATOM 2189 C CA . GLY A 1 296 ? -13.594 18.235 -0.817 1.00 55.56 296 GLY A CA 1
ATOM 2190 C C . GLY A 1 296 ? -13.410 16.715 -0.671 1.00 55.56 296 GLY A C 1
ATOM 2191 O O . GLY A 1 296 ? -13.905 15.990 -1.533 1.00 55.56 296 GLY A O 1
ATOM 2192 N N . ALA A 1 297 ? -12.772 16.226 0.400 1.00 65.75 297 ALA A N 1
ATOM 2193 C CA . ALA A 1 297 ? -12.619 14.796 0.687 1.00 65.75 297 ALA A CA 1
ATOM 2194 C C . ALA A 1 297 ? -12.811 14.498 2.183 1.00 65.75 297 ALA A C 1
ATOM 2196 O O . ALA A 1 297 ? -12.251 15.183 3.036 1.00 65.75 297 ALA A O 1
ATOM 2197 N N . GLY A 1 298 ? -13.604 13.474 2.501 1.00 76.25 298 GLY A N 1
ATOM 2198 C CA . GLY A 1 298 ? -13.774 13.011 3.880 1.00 76.25 298 GLY A CA 1
ATOM 2199 C C . GLY A 1 298 ? -12.722 11.964 4.222 1.00 76.25 298 GLY A C 1
ATOM 2200 O O . GLY A 1 298 ? -12.580 11.004 3.470 1.00 76.25 298 GLY A O 1
ATOM 2201 N N . GLU A 1 299 ? -12.018 12.111 5.340 1.00 82.50 299 GLU A N 1
ATOM 2202 C CA . GLU A 1 299 ? -11.014 11.143 5.786 1.00 82.50 299 GLU A CA 1
ATOM 2203 C C . GLU A 1 299 ? -11.081 10.940 7.299 1.00 82.50 299 GLU A C 1
ATOM 2205 O O . GLU A 1 299 ? -10.939 11.880 8.078 1.00 82.50 299 GLU A O 1
ATOM 2210 N N . MET A 1 300 ? -11.268 9.688 7.715 1.00 84.75 300 MET A N 1
ATOM 2211 C CA . MET A 1 300 ? -11.322 9.298 9.119 1.00 84.75 300 MET A CA 1
ATOM 2212 C C . MET A 1 300 ? -10.320 8.187 9.399 1.00 84.75 300 MET A C 1
ATOM 2214 O O . MET A 1 300 ? -10.284 7.182 8.688 1.00 84.75 300 MET A O 1
ATOM 2218 N N . VAL A 1 301 ? -9.557 8.333 10.480 1.00 88.62 301 VAL A N 1
ATOM 2219 C CA . VAL A 1 301 ? -8.602 7.327 10.958 1.00 88.62 301 VAL A CA 1
ATOM 2220 C C . VAL A 1 301 ? -9.047 6.820 12.321 1.00 88.62 301 VAL A C 1
ATOM 2222 O O . VAL A 1 301 ? -9.168 7.587 13.271 1.00 88.62 301 VAL A O 1
ATOM 2225 N N . PHE A 1 302 ? -9.299 5.525 12.435 1.00 91.38 302 PHE A N 1
ATOM 2226 C CA . PHE A 1 302 ? -9.638 4.873 13.688 1.00 91.38 302 PHE A CA 1
ATOM 2227 C C . PHE A 1 302 ? -8.379 4.509 14.472 1.00 91.38 302 PHE A C 1
ATOM 2229 O O . PHE A 1 302 ? -7.488 3.806 13.984 1.00 91.38 302 PHE A O 1
ATOM 2236 N N . LEU A 1 303 ? -8.357 4.950 15.724 1.00 90.12 303 LEU A N 1
ATOM 2237 C CA . LEU A 1 303 ? -7.350 4.639 16.716 1.00 90.12 303 LEU A CA 1
ATOM 2238 C C . LEU A 1 303 ? -7.858 3.521 17.630 1.00 90.12 303 LEU A C 1
ATOM 2240 O O . LEU A 1 303 ? -8.895 3.655 18.279 1.00 90.12 303 LEU A O 1
ATOM 2244 N N . PHE A 1 304 ? -7.093 2.434 17.736 1.00 92.44 304 PHE A N 1
ATOM 2245 C CA . PHE A 1 304 ? -7.413 1.339 18.658 1.00 92.44 304 PHE A CA 1
ATOM 2246 C C . PHE A 1 304 ? -7.251 1.741 20.132 1.00 92.44 304 PHE A C 1
ATOM 2248 O O . PHE A 1 304 ? -7.954 1.215 20.997 1.00 92.44 304 PHE A O 1
ATOM 2255 N N . GLY A 1 305 ? -6.333 2.658 20.436 1.00 88.94 305 GLY A N 1
ATOM 2256 C CA . GLY A 1 305 ? -5.971 3.005 21.807 1.00 88.94 305 GLY A CA 1
ATOM 2257 C C . GLY A 1 305 ? -5.289 1.838 22.527 1.00 88.94 305 GLY A C 1
ATOM 2258 O O . GLY A 1 305 ? -4.428 1.157 21.965 1.00 88.94 305 GLY A O 1
ATOM 2259 N N . GLU A 1 306 ? -5.697 1.568 23.768 1.00 90.94 306 GLU A N 1
ATOM 2260 C CA . GLU A 1 306 ? -5.247 0.391 24.534 1.00 90.94 306 GLU A CA 1
ATOM 2261 C C . GLU A 1 306 ? -5.904 -0.929 24.096 1.00 90.94 306 GLU A C 1
ATOM 2263 O O . GLU A 1 306 ? -5.522 -2.002 24.569 1.00 90.94 306 GLU A O 1
ATOM 2268 N N . ARG A 1 307 ? -6.896 -0.887 23.197 1.00 92.50 307 ARG A N 1
ATOM 2269 C CA . ARG A 1 307 ? -7.542 -2.105 22.701 1.00 92.50 307 ARG A CA 1
ATOM 2270 C C . ARG A 1 307 ? -6.642 -2.829 21.700 1.00 92.50 307 ARG A C 1
ATOM 2272 O O . ARG A 1 307 ? -5.888 -2.223 20.940 1.00 92.50 307 ARG A O 1
ATOM 2279 N N . ASN A 1 308 ? -6.803 -4.150 21.654 1.00 92.06 308 ASN A N 1
ATOM 2280 C CA . ASN A 1 308 ? -6.126 -5.019 20.685 1.00 92.06 308 ASN A CA 1
ATOM 2281 C C . ASN A 1 308 ? -7.041 -5.496 19.557 1.00 92.06 308 ASN A C 1
ATOM 2283 O O . ASN A 1 308 ? -6.574 -6.154 18.635 1.00 92.06 308 ASN A O 1
ATOM 2287 N N . SER A 1 309 ? -8.341 -5.210 19.631 1.00 95.00 309 SER A N 1
ATOM 2288 C CA . SER A 1 309 ? -9.297 -5.621 18.607 1.00 95.00 309 SER A CA 1
ATOM 2289 C C . SER A 1 309 ? -10.523 -4.726 18.547 1.00 95.00 309 SER A C 1
ATOM 2291 O O . SER A 1 309 ? -10.891 -4.063 19.529 1.00 95.00 309 SER A O 1
ATOM 2293 N N . VAL A 1 310 ? -11.154 -4.752 17.377 1.00 95.31 310 VAL A N 1
ATOM 2294 C CA . VAL A 1 310 ? -12.401 -4.060 17.074 1.00 95.31 310 VAL A CA 1
ATOM 2295 C C . VAL A 1 310 ? -13.293 -4.953 16.211 1.00 95.31 310 VAL A C 1
ATOM 2297 O O . VAL A 1 310 ? -12.803 -5.637 15.311 1.00 95.31 310 VAL A O 1
ATOM 2300 N N . GLY A 1 311 ? -14.587 -4.990 16.521 1.00 93.25 311 GLY A N 1
ATOM 2301 C CA . GLY A 1 311 ? -15.591 -5.741 15.767 1.00 93.25 311 GLY A CA 1
ATOM 2302 C C . GLY A 1 311 ? -16.290 -4.898 14.701 1.00 93.25 311 GLY A C 1
ATOM 2303 O O . GLY A 1 311 ? -16.235 -3.668 14.721 1.00 93.25 311 GLY A O 1
ATOM 2304 N N . SER A 1 312 ? -17.008 -5.558 13.791 1.00 79.06 312 SER A N 1
ATOM 2305 C CA . SER A 1 312 ? -17.693 -4.895 12.673 1.00 79.06 312 SER A CA 1
ATOM 2306 C C . SER A 1 312 ? -18.703 -3.834 13.144 1.00 79.06 312 SER A C 1
ATOM 2308 O O . SER A 1 312 ? -18.749 -2.733 12.614 1.00 79.06 312 SER A O 1
ATOM 2310 N N . GLY A 1 313 ? -19.457 -4.080 14.216 1.00 79.44 313 GLY A N 1
ATOM 2311 C CA . GLY A 1 313 ? -20.417 -3.101 14.751 1.00 79.44 313 GLY A CA 1
ATOM 2312 C C . GLY A 1 313 ? -19.802 -1.842 15.389 1.00 79.44 313 GLY A C 1
ATOM 2313 O O . GLY A 1 313 ? -20.543 -0.958 15.816 1.00 79.44 313 GLY A O 1
ATOM 2314 N N . GLU A 1 314 ? -18.474 -1.757 15.494 1.00 88.38 314 GLU A N 1
ATOM 2315 C CA . GLU A 1 314 ? -17.770 -0.709 16.241 1.00 88.38 314 GLU A CA 1
ATOM 2316 C C . GLU A 1 314 ? -17.046 0.313 15.348 1.00 88.38 314 GLU A C 1
ATOM 2318 O O . GLU A 1 314 ? -16.457 1.249 15.880 1.00 88.38 314 GLU A O 1
ATOM 2323 N N . LEU A 1 315 ? -17.094 0.162 14.017 1.00 92.62 315 LEU A N 1
ATOM 2324 C CA . LEU A 1 315 ? -16.390 1.025 13.054 1.00 92.62 315 LEU A CA 1
ATOM 2325 C C . LEU A 1 315 ? -17.327 1.771 12.090 1.00 92.62 315 LEU A C 1
ATOM 2327 O O . LEU A 1 315 ? -16.955 2.059 10.956 1.00 92.62 315 LEU A O 1
ATOM 2331 N N . ALA A 1 316 ? -18.552 2.083 12.504 1.00 93.12 316 ALA A N 1
ATOM 2332 C CA . ALA A 1 316 ? -19.508 2.719 11.603 1.00 93.12 316 ALA A CA 1
ATOM 2333 C C . ALA A 1 316 ? -19.084 4.151 11.219 1.00 93.12 316 ALA A C 1
ATOM 2335 O O . ALA A 1 316 ? -18.850 4.993 12.092 1.00 93.12 316 ALA A O 1
ATOM 2336 N N . VAL A 1 317 ? -19.075 4.432 9.915 1.00 92.06 317 VAL A N 1
ATOM 2337 C CA . VAL A 1 317 ? -18.874 5.759 9.318 1.00 92.06 317 VAL A CA 1
ATOM 2338 C C . VAL A 1 317 ? -20.123 6.135 8.530 1.00 92.06 317 VAL A C 1
ATOM 2340 O O . VAL A 1 317 ? -20.573 5.386 7.670 1.00 92.06 317 VAL A O 1
ATOM 2343 N N . MET A 1 318 ? -20.707 7.287 8.836 1.00 91.19 318 MET A N 1
ATOM 2344 C CA . MET A 1 318 ? -21.932 7.776 8.210 1.00 91.19 318 MET A CA 1
ATOM 2345 C C . MET A 1 318 ? -21.589 8.716 7.060 1.00 91.19 318 MET A C 1
ATOM 2347 O O . MET A 1 318 ? -20.864 9.696 7.250 1.00 91.19 318 MET A O 1
ATOM 2351 N N . LEU A 1 319 ? -22.145 8.428 5.891 1.00 88.69 319 LEU A N 1
ATOM 2352 C CA . LEU A 1 319 ? -22.065 9.267 4.708 1.00 88.69 319 LEU A CA 1
ATOM 2353 C C . LEU A 1 319 ? -23.243 10.238 4.657 1.00 88.69 319 LEU A C 1
ATOM 2355 O O . LEU A 1 319 ? -24.359 9.919 5.062 1.00 88.69 319 LEU A O 1
ATOM 2359 N N . GLY A 1 320 ? -23.006 11.413 4.086 1.00 80.12 320 GLY A N 1
ATOM 2360 C CA . GLY A 1 320 ? -24.063 12.363 3.771 1.00 80.12 320 GLY A CA 1
ATOM 2361 C C . GLY A 1 320 ? -23.667 13.334 2.668 1.00 80.12 320 GLY A C 1
ATOM 2362 O O . GLY A 1 320 ? -22.551 13.304 2.143 1.00 80.12 320 GLY A O 1
ATOM 2363 N N . GLU A 1 321 ? -24.603 14.209 2.300 1.00 69.69 321 GLU A N 1
ATOM 2364 C CA . GLU A 1 321 ? -24.332 15.274 1.337 1.00 69.69 321 GLU A CA 1
ATOM 2365 C C . GLU A 1 321 ? -23.278 16.234 1.898 1.00 69.69 321 GLU A C 1
ATOM 2367 O O . GLU A 1 321 ? -23.415 16.751 3.007 1.00 69.69 321 GLU A O 1
ATOM 2372 N N . ASN A 1 322 ? -22.232 16.498 1.114 1.00 58.06 322 ASN A N 1
ATOM 2373 C CA . ASN A 1 322 ? -21.245 17.516 1.441 1.00 58.06 322 ASN A CA 1
ATOM 2374 C C . ASN A 1 322 ? -21.629 18.835 0.745 1.00 58.06 322 ASN A C 1
ATOM 2376 O O . ASN A 1 322 ? -21.436 18.951 -0.469 1.00 58.06 322 ASN A O 1
ATOM 2380 N N . PRO A 1 323 ? -22.155 19.843 1.467 1.00 45.53 323 PRO A N 1
ATOM 2381 C CA . PRO A 1 323 ? -22.555 21.116 0.867 1.00 45.53 323 PRO A CA 1
ATOM 2382 C C . PRO A 1 323 ? -21.371 21.941 0.332 1.00 45.53 323 PRO A C 1
ATOM 2384 O O . PRO A 1 323 ? -21.598 22.915 -0.384 1.00 45.53 323 PRO A O 1
ATOM 2387 N N . ALA A 1 324 ? -20.126 21.568 0.656 1.00 42.69 324 ALA A N 1
ATOM 2388 C CA . ALA A 1 324 ? -18.906 22.214 0.173 1.00 42.69 324 ALA A CA 1
ATOM 2389 C C . ALA A 1 324 ? -18.278 21.522 -1.055 1.00 42.69 324 ALA A C 1
ATOM 2391 O O . ALA A 1 324 ? -17.273 22.006 -1.571 1.00 42.69 324 ALA A O 1
ATOM 2392 N N . ALA A 1 325 ? -18.846 20.416 -1.554 1.00 40.62 325 ALA A N 1
ATOM 2393 C CA . ALA A 1 325 ? -18.332 19.770 -2.760 1.00 40.62 325 ALA A CA 1
ATOM 2394 C C . ALA A 1 325 ? -18.649 20.641 -3.996 1.00 40.62 325 ALA A C 1
ATOM 2396 O O . ALA A 1 325 ? -19.830 20.887 -4.277 1.00 40.62 325 ALA A O 1
ATOM 2397 N N . PRO A 1 326 ? -17.648 21.121 -4.762 1.00 36.06 326 PRO A N 1
ATOM 2398 C CA . PRO A 1 326 ? -17.921 21.939 -5.934 1.00 36.06 326 PRO A CA 1
ATOM 2399 C C . PRO A 1 326 ? -18.767 21.151 -6.954 1.00 36.06 326 PRO A C 1
ATOM 2401 O O . PRO A 1 326 ? -18.522 19.962 -7.193 1.00 36.06 326 PRO A O 1
ATOM 2404 N N . PRO A 1 327 ? -19.784 21.775 -7.580 1.00 31.86 327 PRO A N 1
ATOM 2405 C CA . PRO A 1 327 ? -20.550 21.120 -8.629 1.00 31.86 327 PRO A CA 1
ATOM 2406 C C . PRO A 1 327 ? -19.634 20.814 -9.819 1.00 31.86 327 PRO A C 1
ATOM 2408 O O . PRO A 1 327 ? -18.914 21.691 -10.292 1.00 31.86 327 PRO A O 1
ATOM 2411 N N . ARG A 1 328 ? -19.689 19.576 -10.335 1.00 33.41 328 ARG A N 1
ATOM 2412 C CA . ARG A 1 328 ? -19.017 19.206 -11.593 1.00 33.41 328 ARG A CA 1
ATOM 2413 C C . ARG A 1 328 ? -19.480 20.157 -12.713 1.00 33.41 328 ARG A C 1
ATOM 2415 O O . ARG A 1 328 ? -20.693 20.217 -12.947 1.00 33.41 328 ARG A O 1
ATOM 2422 N N . PRO A 1 329 ? -18.578 20.873 -13.411 1.00 29.50 329 PRO A N 1
ATOM 2423 C CA . PRO A 1 329 ? -18.931 21.571 -14.640 1.00 29.50 329 PRO A CA 1
ATOM 2424 C C . PRO A 1 329 ? -19.449 20.568 -15.677 1.00 29.50 329 PRO A C 1
ATOM 2426 O O . PRO A 1 329 ? -18.980 19.433 -15.752 1.00 29.50 329 PRO A O 1
ATOM 2429 N N . GLY A 1 330 ? -20.470 20.969 -16.435 1.00 27.28 330 GLY A N 1
ATOM 2430 C CA . GLY A 1 330 ? -21.084 20.135 -17.466 1.00 27.28 330 GLY A CA 1
ATOM 2431 C C . GLY A 1 330 ? -20.131 19.820 -18.621 1.00 27.28 330 GLY A C 1
ATOM 2432 O O . GLY A 1 330 ? -19.257 20.621 -18.943 1.00 27.28 330 GLY A O 1
ATOM 2433 N N . LEU A 1 331 ? -20.360 18.653 -19.235 1.00 27.45 331 LEU A N 1
ATOM 2434 C CA . LEU A 1 331 ? -19.664 18.130 -20.413 1.00 27.45 331 LEU A CA 1
ATOM 2435 C C . LEU A 1 331 ? -19.413 19.213 -21.474 1.00 27.45 331 LEU A C 1
ATOM 2437 O O . LEU A 1 331 ? -20.361 19.789 -22.014 1.00 27.45 331 LEU A O 1
ATOM 2441 N N . ILE A 1 332 ? -18.148 19.390 -21.847 1.00 28.44 332 ILE A N 1
ATOM 2442 C CA . ILE A 1 332 ? -17.771 19.871 -23.175 1.00 28.44 332 ILE A CA 1
ATOM 2443 C C . ILE A 1 332 ? -16.949 18.754 -23.820 1.00 28.44 332 ILE A C 1
ATOM 2445 O O . ILE A 1 332 ? -15.958 18.300 -23.255 1.00 28.44 332 ILE A O 1
ATOM 2449 N N . ASP A 1 333 ? -17.406 18.287 -24.981 1.00 27.39 333 ASP A N 1
ATOM 2450 C CA . ASP A 1 333 ? -16.744 17.264 -25.790 1.00 27.39 333 ASP A CA 1
ATOM 2451 C C . ASP A 1 333 ? -15.291 17.649 -26.119 1.00 27.39 333 ASP A C 1
ATOM 2453 O O . ASP A 1 333 ? -15.031 18.735 -26.642 1.00 27.39 333 ASP A O 1
ATOM 2457 N N . GLY A 1 334 ? -14.361 16.709 -25.916 1.00 30.47 334 GLY A N 1
ATOM 2458 C CA . GLY A 1 334 ? -13.105 16.671 -26.675 1.00 30.47 334 GLY A CA 1
ATOM 2459 C C . GLY A 1 334 ? -11.794 16.960 -25.940 1.00 30.47 334 GLY A C 1
ATOM 2460 O O . GLY A 1 334 ? -10.781 17.119 -26.618 1.00 30.47 334 GLY A O 1
ATOM 2461 N N . ILE A 1 335 ? -11.760 16.992 -24.605 1.00 24.36 335 ILE A N 1
ATOM 2462 C CA . ILE A 1 335 ? -10.512 17.095 -23.826 1.00 24.36 335 ILE A CA 1
ATOM 2463 C C . ILE A 1 335 ? -10.616 16.128 -22.632 1.00 24.36 335 ILE A C 1
ATOM 2465 O O . ILE A 1 335 ? -11.570 16.261 -21.868 1.00 24.36 335 ILE A O 1
ATOM 2469 N N . PRO A 1 336 ? -9.723 15.133 -22.459 1.00 27.06 336 PRO A N 1
ATOM 2470 C CA . PRO A 1 336 ? -9.704 14.343 -21.232 1.00 27.06 336 PRO A CA 1
ATOM 2471 C C . PRO A 1 336 ? -9.176 15.234 -20.099 1.00 27.06 336 PRO A C 1
ATOM 2473 O O . PRO A 1 336 ? -8.000 15.595 -20.073 1.00 27.06 336 PRO A O 1
ATOM 2476 N N . ASP A 1 337 ? -10.087 15.668 -19.227 1.00 25.53 337 ASP A N 1
ATOM 2477 C CA . ASP A 1 337 ? -9.808 16.526 -18.072 1.00 25.53 337 ASP A CA 1
ATOM 2478 C C . ASP A 1 337 ? -9.154 15.703 -16.952 1.00 25.53 337 ASP A C 1
ATOM 2480 O O . ASP A 1 337 ? -9.808 15.152 -16.068 1.00 25.53 337 ASP A O 1
ATOM 2484 N N . GLU A 1 338 ? -7.828 15.639 -16.997 1.00 32.03 338 GLU A N 1
ATOM 2485 C CA . GLU A 1 338 ? -6.971 15.223 -15.891 1.00 32.03 338 GLU A CA 1
ATOM 2486 C C . GLU A 1 338 ? -6.449 16.481 -15.191 1.00 32.03 338 GLU A C 1
ATOM 2488 O O . GLU A 1 338 ? -5.379 17.009 -15.506 1.00 32.03 338 GLU A O 1
ATOM 2493 N N . SER A 1 339 ? -7.221 17.018 -14.245 1.00 23.97 339 SER A N 1
ATOM 2494 C CA . SER A 1 339 ? -6.742 18.120 -13.411 1.00 23.97 339 SER A CA 1
ATOM 2495 C C . SER A 1 339 ? -7.064 17.926 -11.930 1.00 23.97 339 SER A C 1
ATOM 2497 O O . SER A 1 339 ? -8.135 18.284 -11.447 1.00 23.97 339 SER A O 1
ATOM 2499 N N . LEU A 1 340 ? -6.040 17.449 -11.222 1.00 25.44 340 LEU A N 1
ATOM 2500 C CA . LEU A 1 340 ? -5.468 18.137 -10.064 1.00 25.44 340 LEU A CA 1
ATOM 2501 C C . LEU A 1 340 ? -6.404 18.356 -8.859 1.00 25.44 340 LEU A C 1
ATOM 2503 O O . LEU A 1 340 ? -6.711 19.485 -8.481 1.00 25.44 340 LEU A O 1
ATOM 2507 N N . VAL A 1 341 ? -6.739 17.271 -8.165 1.00 20.75 341 VAL A N 1
ATOM 2508 C CA . VAL A 1 341 ? -6.935 17.326 -6.711 1.00 20.75 341 VAL A CA 1
ATOM 2509 C C . VAL A 1 341 ? -5.862 16.439 -6.095 1.00 20.75 341 VAL A C 1
ATOM 2511 O O . VAL A 1 341 ? -5.944 15.216 -6.118 1.00 20.75 341 VAL A O 1
ATOM 2514 N N . VAL A 1 342 ? -4.792 17.086 -5.634 1.00 22.05 342 VAL A N 1
ATOM 2515 C CA . VAL A 1 342 ? -3.664 16.460 -4.938 1.00 22.05 342 VAL A CA 1
ATOM 2516 C C . VAL A 1 342 ? -4.181 15.962 -3.592 1.00 22.05 342 VAL A C 1
ATOM 2518 O O . VAL A 1 342 ? -4.300 16.735 -2.644 1.00 22.05 342 VAL A O 1
ATOM 2521 N N . LEU A 1 343 ? -4.526 14.678 -3.525 1.00 28.28 343 LEU A N 1
ATOM 2522 C CA . LEU A 1 343 ? -4.917 14.013 -2.293 1.00 28.28 343 LEU A CA 1
ATOM 2523 C C . LEU A 1 343 ? -3.655 13.424 -1.650 1.00 28.28 343 LEU A C 1
ATOM 2525 O O . LEU A 1 343 ? -3.009 12.522 -2.186 1.00 28.28 343 LEU A O 1
ATOM 2529 N N . ILE A 1 344 ? -3.262 13.978 -0.507 1.00 23.17 344 ILE A N 1
ATOM 2530 C CA . ILE A 1 344 ? -2.198 13.443 0.345 1.00 23.17 344 ILE A CA 1
ATOM 2531 C C . ILE A 1 344 ? -2.781 12.197 1.048 1.00 23.17 344 ILE A C 1
ATOM 2533 O O . ILE A 1 344 ? -3.131 12.253 2.213 1.00 23.17 344 ILE A O 1
ATOM 2537 N N . ILE A 1 345 ? -2.935 11.077 0.326 1.00 30.03 345 ILE A N 1
ATOM 2538 C CA . ILE A 1 345 ? -3.461 9.778 0.821 1.00 30.03 345 ILE A CA 1
ATOM 2539 C C . ILE A 1 345 ? -2.515 9.122 1.841 1.00 30.03 345 ILE A C 1
ATOM 2541 O O . ILE A 1 345 ? -1.665 8.312 1.500 1.00 30.03 345 ILE A O 1
ATOM 2545 N N . ALA A 1 346 ? -2.551 9.579 3.080 1.00 29.06 346 ALA A N 1
ATOM 2546 C CA . ALA A 1 346 ? -1.501 9.484 4.085 1.00 29.06 346 ALA A CA 1
ATOM 2547 C C . ALA A 1 346 ? -0.861 8.088 4.362 1.00 29.06 346 ALA A C 1
ATOM 2549 O O . ALA A 1 346 ? -0.945 7.563 5.464 1.00 29.06 346 ALA A O 1
ATOM 2550 N N . VAL A 1 347 ? -0.009 7.585 3.465 1.00 29.09 347 VAL A N 1
ATOM 2551 C CA . VAL A 1 347 ? 1.173 6.763 3.804 1.00 29.09 347 VAL A CA 1
ATOM 2552 C C . VAL A 1 347 ? 2.241 7.659 4.446 1.00 29.09 347 VAL A C 1
ATOM 2554 O O . VAL A 1 347 ? 2.963 7.254 5.360 1.00 29.09 347 VAL A O 1
ATOM 2557 N N . ALA A 1 348 ? 2.252 8.942 4.067 1.00 29.69 348 ALA A N 1
ATOM 2558 C CA . ALA A 1 348 ? 2.928 9.998 4.809 1.00 29.69 348 ALA A CA 1
ATOM 2559 C C . ALA A 1 348 ? 2.295 10.246 6.194 1.00 29.69 348 ALA A C 1
ATOM 2561 O O . ALA A 1 348 ? 2.897 10.926 7.014 1.00 29.69 348 ALA A O 1
ATOM 2562 N N . GLY A 1 349 ? 1.120 9.690 6.505 1.00 32.16 349 GLY A N 1
ATOM 2563 C CA . GLY A 1 349 ? 0.472 9.833 7.810 1.00 32.16 349 GLY A CA 1
ATOM 2564 C C . GLY A 1 349 ? 1.144 8.983 8.872 1.00 32.16 349 GLY A C 1
ATOM 2565 O O . GLY A 1 349 ? 1.570 9.472 9.907 1.00 32.16 349 GLY A O 1
ATOM 2566 N N . ALA A 1 350 ? 1.370 7.707 8.618 1.00 33.09 350 ALA A N 1
ATOM 2567 C CA . ALA A 1 350 ? 1.904 6.876 9.685 1.00 33.09 350 ALA A CA 1
ATOM 2568 C C . ALA A 1 350 ? 3.383 7.206 10.019 1.00 33.09 350 ALA A C 1
ATOM 2570 O O . ALA A 1 350 ? 3.804 7.025 11.158 1.00 33.09 350 ALA A O 1
ATOM 2571 N N . SER A 1 351 ? 4.174 7.768 9.095 1.00 33.28 351 SER A N 1
ATOM 2572 C CA . SER A 1 351 ? 5.559 8.225 9.354 1.00 33.28 351 SER A CA 1
ATOM 2573 C C . SER A 1 351 ? 5.689 9.749 9.540 1.00 33.28 351 SER A C 1
ATOM 2575 O O . SER A 1 351 ? 6.380 10.211 10.450 1.00 33.28 351 SER A O 1
ATOM 2577 N N . GLY A 1 352 ? 4.984 10.547 8.738 1.00 34.94 352 GLY A N 1
ATOM 2578 C CA . GLY A 1 352 ? 4.928 12.009 8.828 1.00 34.94 352 GLY A CA 1
ATOM 2579 C C . GLY A 1 352 ? 3.922 12.530 9.856 1.00 34.94 352 GLY A C 1
ATOM 2580 O O . GLY A 1 352 ? 4.280 13.445 10.593 1.00 34.94 352 GLY A O 1
ATOM 2581 N N . ALA A 1 353 ? 2.740 11.923 10.019 1.00 37.38 353 ALA A N 1
ATOM 2582 C CA . ALA A 1 353 ? 1.897 12.194 11.187 1.00 37.38 353 ALA A CA 1
ATOM 2583 C C . ALA A 1 353 ? 2.562 11.656 12.456 1.00 37.38 353 ALA A C 1
ATOM 2585 O O . ALA A 1 353 ? 2.587 12.393 13.420 1.00 37.38 353 ALA A O 1
ATOM 2586 N N . ALA A 1 354 ? 3.256 10.508 12.481 1.00 38.38 354 ALA A N 1
ATOM 2587 C CA . ALA A 1 354 ? 4.100 10.168 13.644 1.00 38.38 354 ALA A CA 1
ATOM 2588 C C . ALA A 1 354 ? 5.158 11.254 13.943 1.00 38.38 354 ALA A C 1
ATOM 2590 O O . ALA A 1 354 ? 5.347 11.626 15.100 1.00 38.38 354 ALA A O 1
ATOM 2591 N N . ALA A 1 355 ? 5.803 11.835 12.923 1.00 33.91 355 ALA A N 1
ATOM 2592 C CA . ALA A 1 355 ? 6.742 12.948 13.094 1.00 33.91 355 ALA A CA 1
ATOM 2593 C C . ALA A 1 355 ? 6.074 14.277 13.529 1.00 33.91 355 ALA A C 1
ATOM 2595 O O . ALA A 1 355 ? 6.661 15.019 14.324 1.00 33.91 355 ALA A O 1
ATOM 2596 N N . LEU A 1 356 ? 4.861 14.580 13.053 1.00 38.16 356 LEU A N 1
ATOM 2597 C CA . LEU A 1 356 ? 4.046 15.747 13.435 1.00 38.16 356 LEU A CA 1
ATOM 2598 C C . LEU A 1 356 ? 3.421 15.575 14.829 1.00 38.16 356 LEU A C 1
ATOM 2600 O O . LEU A 1 356 ? 3.597 16.453 15.673 1.00 38.16 356 LEU A O 1
ATOM 2604 N N . PHE A 1 357 ? 2.820 14.418 15.123 1.00 43.81 357 PHE A N 1
ATOM 2605 C CA . PHE A 1 357 ? 2.400 13.953 16.451 1.00 43.81 357 PHE A CA 1
ATOM 2606 C C . PHE A 1 357 ? 3.547 14.118 17.455 1.00 43.81 357 PHE A C 1
ATOM 2608 O O . PHE A 1 357 ? 3.346 14.684 18.526 1.00 43.81 357 PHE A O 1
ATOM 2615 N N . LEU A 1 358 ? 4.781 13.747 17.089 1.00 42.81 358 LEU A N 1
ATOM 2616 C CA . LEU A 1 358 ? 5.976 13.956 17.915 1.00 42.81 358 LEU A CA 1
ATOM 2617 C C . LEU A 1 358 ? 6.353 15.433 18.111 1.00 42.81 358 LEU A C 1
ATOM 2619 O O . LEU A 1 358 ? 6.798 15.802 19.201 1.00 42.81 358 LEU A O 1
ATOM 2623 N N . ARG A 1 359 ? 6.218 16.291 17.090 1.00 42.19 359 ARG A N 1
ATOM 2624 C CA . ARG A 1 359 ? 6.439 17.743 17.243 1.00 42.19 359 ARG A CA 1
ATOM 2625 C C . ARG A 1 359 ? 5.395 18.379 18.162 1.00 42.19 359 ARG A C 1
ATOM 2627 O O . ARG A 1 359 ? 5.765 19.249 18.951 1.00 42.19 359 ARG A O 1
ATOM 2634 N N . GLY A 1 360 ? 4.144 17.924 18.094 1.00 40.62 360 GLY A N 1
ATOM 2635 C CA . GLY A 1 360 ? 3.060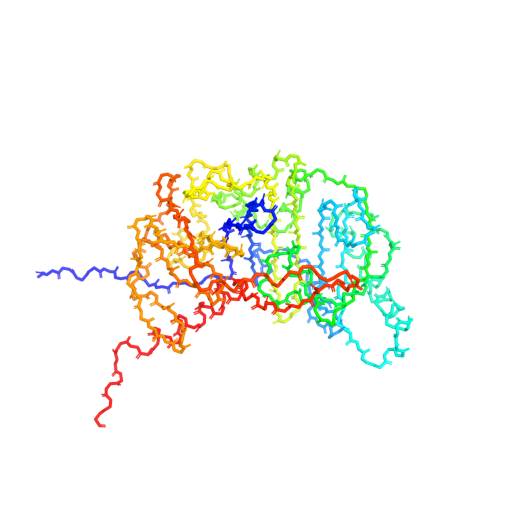 18.324 18.992 1.00 40.62 360 GLY A CA 1
ATOM 2636 C C . GLY A 1 360 ? 3.287 17.862 20.433 1.00 40.62 360 GLY A C 1
ATOM 2637 O O . GLY A 1 360 ? 3.346 18.694 21.337 1.00 40.62 360 GLY A O 1
ATOM 2638 N N . TYR A 1 361 ? 3.536 16.565 20.652 1.00 42.56 361 TYR A N 1
ATOM 2639 C CA . TYR A 1 361 ? 3.743 15.992 21.993 1.00 42.56 361 TYR A CA 1
ATOM 2640 C C . TYR A 1 361 ? 5.016 16.497 22.686 1.00 42.56 361 TYR A C 1
ATOM 2642 O O . TYR A 1 361 ? 5.031 16.675 23.901 1.00 42.56 361 TYR A O 1
ATOM 2650 N N . LYS A 1 362 ? 6.092 16.803 21.942 1.00 43.88 362 LYS A N 1
ATOM 2651 C CA . LYS A 1 362 ? 7.287 17.447 22.525 1.00 43.88 362 LYS A CA 1
ATOM 2652 C C . LYS A 1 362 ? 7.029 18.882 23.008 1.00 43.88 362 LYS A C 1
ATOM 2654 O O . LYS A 1 362 ? 7.863 19.414 23.740 1.00 43.88 362 LYS A O 1
ATOM 2659 N N . ARG A 1 363 ? 5.931 19.533 22.597 1.00 43.44 363 ARG A N 1
ATOM 2660 C CA . ARG A 1 363 ? 5.652 20.953 22.882 1.00 43.44 363 ARG A CA 1
ATOM 2661 C C . ARG A 1 363 ? 4.723 21.216 24.083 1.00 43.44 363 ARG A C 1
ATOM 2663 O O . ARG A 1 363 ? 4.650 22.376 24.486 1.00 43.44 363 ARG A O 1
ATOM 2670 N N . ALA A 1 364 ? 4.095 20.226 24.733 1.00 31.19 364 ALA A N 1
ATOM 2671 C CA . ALA A 1 364 ? 3.205 20.481 25.884 1.00 31.19 364 ALA A CA 1
ATOM 2672 C C . ALA A 1 364 ? 3.323 19.446 27.034 1.00 31.19 364 ALA A C 1
ATOM 2674 O O . ALA A 1 364 ? 3.335 18.255 26.743 1.00 31.19 364 ALA A O 1
ATOM 2675 N N . PRO A 1 365 ? 3.328 19.835 28.338 1.00 38.53 365 PRO A N 1
ATOM 2676 C CA . PRO A 1 365 ? 3.593 21.141 28.949 1.00 38.53 365 PRO A CA 1
ATOM 2677 C C . PRO A 1 365 ? 4.851 21.144 29.852 1.00 38.53 365 PRO A C 1
ATOM 2679 O O . PRO A 1 365 ? 4.997 20.356 30.784 1.00 38.53 365 PRO A O 1
ATOM 2682 N N . GLY A 1 366 ? 5.726 22.130 29.634 1.00 35.91 366 GLY A N 1
ATOM 2683 C CA . GLY A 1 366 ? 6.859 22.437 30.519 1.00 35.91 366 GLY A CA 1
ATOM 2684 C C . GLY A 1 366 ? 7.535 23.781 30.229 1.00 35.91 366 GLY A C 1
ATOM 2685 O O . GLY A 1 366 ? 8.074 24.413 31.132 1.00 35.91 366 GLY A O 1
ATOM 2686 N N . SER A 1 367 ? 7.443 24.299 29.003 1.00 37.03 367 SER A N 1
ATOM 2687 C CA . SER A 1 367 ? 8.023 25.597 28.647 1.00 37.03 367 SER A CA 1
ATOM 2688 C C . SER A 1 367 ? 7.024 26.747 28.818 1.00 37.03 367 SER A C 1
ATOM 2690 O O . SER A 1 367 ? 6.606 27.378 27.850 1.00 37.03 367 SER A O 1
ATOM 2692 N N . ARG A 1 368 ? 6.667 27.064 30.067 1.00 30.69 368 ARG A N 1
ATOM 2693 C CA . ARG A 1 368 ? 6.363 28.458 30.427 1.00 30.69 368 ARG A CA 1
ATOM 2694 C C . ARG A 1 368 ? 7.668 29.092 30.897 1.00 30.69 368 ARG A C 1
ATOM 2696 O O . ARG A 1 368 ? 8.054 28.932 32.052 1.00 30.69 368 ARG A O 1
ATOM 2703 N N . ALA A 1 369 ? 8.360 29.769 29.984 1.00 33.19 369 ALA A N 1
ATOM 2704 C CA . ALA A 1 369 ? 9.442 30.671 30.349 1.00 33.19 369 ALA A CA 1
ATOM 2705 C C . ALA A 1 369 ? 8.851 31.893 31.072 1.00 33.19 369 ALA A C 1
ATOM 2707 O O . ALA A 1 369 ? 7.838 32.446 30.638 1.00 33.19 369 ALA A O 1
ATOM 2708 N N . ARG A 1 370 ? 9.467 32.250 32.201 1.00 30.84 370 ARG A N 1
ATOM 2709 C CA . ARG A 1 370 ? 9.396 33.600 32.769 1.00 30.84 370 ARG A CA 1
ATOM 2710 C C . ARG A 1 370 ? 10.186 34.570 31.909 1.00 30.84 370 ARG A C 1
ATOM 2712 O O . ARG A 1 370 ? 11.180 34.104 31.307 1.00 30.84 370 ARG A O 1
#

Radius of gyration: 21.23 Å; chains: 1; bounding box: 47×51×75 Å

Secondary structure (DSSP, 8-state):
-PPPP--PPB---S-EEEEEEEEETTTTEEEEEEEEEES-TTTB---HHHHHHHHH-TTEEEEEEE--S-SBTTB-SEEEEEEEEE--TTS-HHHHHHHHHHHHHHHHHHHHHHHHT---EEEEEEE--STHHHHHHT-SSSS-STTEEEEEEEEEPPPHHHHHHHHHHHHB-HHHHHS-THHHHHHHHHTSTTEEEEEEEETTTTEEEEEEEEEEES---SEE-HHHHTT-SEEEPPGGGTTSB-TTSEEEEEEEESS-EEEEESS-BPPEEEETTEEEES-TTS-EEEE--BTTEEEEEEE-TT-SEEEGGG--EEEE--TTSPPPPP--TT-----------SHHIIIIIHHHHHHHHTTSSS----

pLDDT: mean 77.66, std 22.69, range [20.75, 98.5]